Protein AF-A0A1Y5TNQ6-F1 (afdb_monomer)

Nearest PDB structures (foldseek):
  9brt-assembly1_b  TM=1.915E-01  e=1.985E-01  Mus musculus
  7uwb-assembly1_k  TM=2.224E-01  e=2.916E+00  Citrus x limon
  8eat-assembly1_o  TM=2.047E-01  e=6.119E+00  Saccharomyces cerevisiae
  6pe4-assembly1_H  TM=2.013E-01  e=4.854E+00  Saccharomyces cerevisiae S288C

Structure (mmCIF, N/CA/C/O backbone):
data_AF-A0A1Y5TNQ6-F1
#
_entry.id   AF-A0A1Y5TNQ6-F1
#
loop_
_atom_site.group_PDB
_atom_site.id
_atom_site.type_symbol
_atom_site.label_atom_id
_atom_site.label_alt_id
_atom_site.label_comp_id
_atom_site.label_asym_id
_atom_site.label_entity_id
_atom_site.label_seq_id
_atom_site.pdbx_PDB_ins_code
_atom_site.Cartn_x
_atom_site.Cartn_y
_atom_site.Cartn_z
_atom_site.occupancy
_atom_site.B_iso_or_equiv
_atom_site.auth_seq_id
_atom_site.auth_comp_id
_atom_site.auth_asym_id
_atom_site.auth_atom_id
_atom_site.pdbx_PDB_model_num
ATOM 1 N N . MET A 1 1 ? 5.639 9.197 45.330 1.00 44.84 1 MET A N 1
ATOM 2 C CA . MET A 1 1 ? 6.741 10.193 45.329 1.00 44.84 1 MET A CA 1
ATOM 3 C C . MET A 1 1 ? 7.102 10.747 43.938 1.00 44.84 1 MET A C 1
ATOM 5 O O . MET A 1 1 ? 7.374 11.934 43.850 1.00 44.84 1 MET A O 1
ATOM 9 N N . ARG A 1 2 ? 7.038 9.970 42.838 1.00 44.47 2 ARG A N 1
ATOM 10 C CA . ARG A 1 2 ? 7.386 10.447 41.473 1.00 44.47 2 ARG A CA 1
ATOM 11 C C . ARG A 1 2 ? 6.417 11.461 40.825 1.00 44.47 2 ARG A C 1
ATOM 13 O O . ARG A 1 2 ? 6.865 12.280 40.037 1.00 44.47 2 ARG A O 1
ATOM 20 N N . LEU A 1 3 ? 5.127 11.479 41.181 1.00 36.53 3 LEU A N 1
ATOM 21 C CA . LEU A 1 3 ? 4.151 12.437 40.619 1.00 36.53 3 LEU A CA 1
ATOM 22 C C . LEU A 1 3 ? 4.337 13.883 41.115 1.00 36.53 3 LEU A C 1
ATOM 24 O O . LEU A 1 3 ? 4.091 14.830 40.372 1.00 36.53 3 LEU A O 1
ATOM 28 N N . ALA A 1 4 ? 4.786 14.063 42.360 1.00 42.84 4 ALA A N 1
ATOM 29 C CA . ALA A 1 4 ? 4.995 15.393 42.933 1.00 42.84 4 ALA A CA 1
ATOM 30 C C . ALA A 1 4 ? 6.231 16.091 42.336 1.00 42.84 4 ALA A C 1
ATOM 32 O O . ALA A 1 4 ? 6.226 17.310 42.183 1.00 42.84 4 ALA A O 1
ATOM 33 N N . ALA A 1 5 ? 7.249 15.314 41.944 1.00 42.91 5 ALA A N 1
ATOM 34 C CA . ALA A 1 5 ? 8.446 15.818 41.273 1.00 42.91 5 ALA A CA 1
ATOM 35 C C . ALA A 1 5 ? 8.125 16.339 39.860 1.00 42.91 5 ALA A C 1
ATOM 37 O O . ALA A 1 5 ? 8.430 17.487 39.551 1.00 42.91 5 ALA A O 1
ATOM 38 N N . VAL A 1 6 ? 7.374 15.566 39.063 1.00 47.94 6 VAL A N 1
ATOM 39 C CA . VAL A 1 6 ? 6.953 15.963 37.702 1.00 47.94 6 VAL A CA 1
ATOM 40 C C . VAL A 1 6 ? 6.061 17.21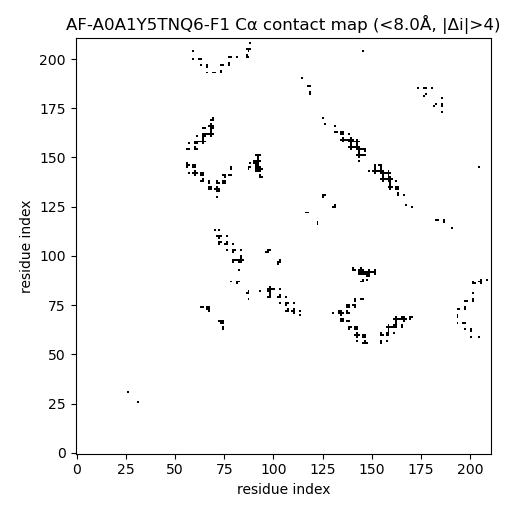3 37.722 1.00 47.94 6 VAL A C 1
ATOM 42 O O . VAL A 1 6 ? 6.196 18.105 36.886 1.00 47.94 6 VAL A O 1
ATOM 45 N N . LYS A 1 7 ? 5.181 17.340 38.725 1.00 46.59 7 LYS A N 1
ATOM 46 C CA . LYS A 1 7 ? 4.291 18.506 38.872 1.00 46.59 7 LYS A CA 1
ATOM 47 C C . LYS A 1 7 ? 5.043 19.794 39.238 1.00 46.59 7 LYS A C 1
ATOM 49 O O . LYS A 1 7 ? 4.561 20.885 38.935 1.00 46.59 7 LYS A O 1
ATOM 54 N N . LYS A 1 8 ? 6.208 19.678 39.887 1.00 47.41 8 LYS A N 1
ATOM 55 C CA . LYS A 1 8 ? 7.070 20.816 40.242 1.00 47.41 8 LYS A CA 1
ATOM 56 C C . LYS A 1 8 ? 7.863 21.320 39.031 1.00 47.41 8 LYS A C 1
ATOM 58 O O . LYS A 1 8 ? 8.055 22.523 38.903 1.00 47.41 8 LYS A O 1
ATOM 63 N N . GLU A 1 9 ? 8.227 20.422 38.120 1.00 43.97 9 GLU A N 1
ATOM 64 C CA . GLU A 1 9 ? 9.017 20.718 36.916 1.00 43.97 9 GLU A CA 1
ATOM 65 C C . GLU A 1 9 ? 8.193 21.408 35.809 1.00 43.97 9 GLU A C 1
ATOM 67 O O . GLU A 1 9 ? 8.700 22.253 35.073 1.00 43.97 9 GLU A O 1
ATOM 72 N N . MET A 1 10 ? 6.879 21.154 35.750 1.00 44.09 10 MET A N 1
ATOM 73 C CA . MET A 1 10 ? 5.988 21.777 34.756 1.00 44.09 10 MET A CA 1
ATOM 74 C C . MET A 1 10 ? 5.494 23.190 35.110 1.00 44.09 10 MET A C 1
ATOM 76 O O . MET A 1 10 ? 4.989 23.891 34.235 1.00 44.09 10 MET A O 1
ATOM 80 N N . LYS A 1 11 ? 5.646 23.652 36.361 1.00 47.19 11 LYS A N 1
ATOM 81 C CA . LYS A 1 11 ? 5.178 24.990 36.786 1.00 47.19 11 LYS A CA 1
ATOM 82 C C . LYS A 1 11 ? 6.003 26.158 36.220 1.00 47.19 11 LYS A C 1
ATOM 84 O O . LYS A 1 11 ? 5.592 27.301 36.387 1.00 47.19 11 LYS A O 1
ATOM 89 N N . GLY A 1 12 ? 7.128 25.886 35.555 1.00 45.72 12 GLY A N 1
ATOM 90 C CA . GLY A 1 12 ? 8.035 26.907 35.018 1.00 45.72 12 GLY A CA 1
ATOM 91 C C . GLY A 1 12 ? 8.051 27.064 33.494 1.00 45.72 12 GLY A C 1
ATOM 92 O O . GLY A 1 12 ? 8.844 27.858 33.002 1.00 45.72 12 GLY A O 1
ATOM 93 N N . HIS A 1 13 ? 7.237 26.325 32.725 1.00 41.75 13 HIS A N 1
ATOM 94 C CA . HIS A 1 13 ? 7.332 26.352 31.258 1.00 41.75 13 HIS A CA 1
ATOM 95 C C . HIS A 1 13 ? 6.467 27.468 30.619 1.00 41.75 13 HIS A C 1
ATOM 97 O O . HIS A 1 13 ? 5.233 27.381 30.658 1.00 41.75 13 HIS A O 1
ATOM 103 N N . PRO A 1 14 ? 7.073 28.476 29.951 1.00 44.41 14 PRO A N 1
ATOM 104 C CA . PRO A 1 14 ? 6.369 29.609 29.325 1.00 44.41 14 PRO A CA 1
ATOM 105 C C . PRO A 1 14 ? 5.483 29.218 28.124 1.00 44.41 14 PRO A C 1
ATOM 107 O O . PRO A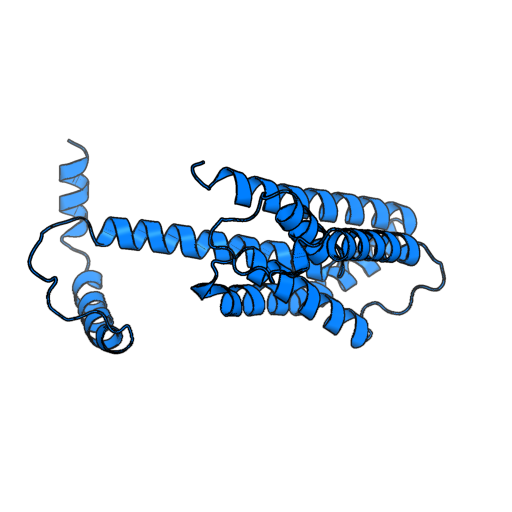 1 14 ? 4.685 30.023 27.646 1.00 44.41 14 PRO A O 1
ATOM 110 N N . ALA A 1 15 ? 5.562 27.966 27.660 1.00 46.78 15 ALA A N 1
ATOM 111 C CA . ALA A 1 15 ? 4.775 27.429 26.546 1.00 46.78 15 ALA A CA 1
ATOM 112 C C . ALA A 1 15 ? 3.271 27.251 26.854 1.00 46.78 15 ALA A C 1
ATOM 114 O O . ALA A 1 15 ? 2.466 27.070 25.942 1.00 46.78 15 ALA A O 1
ATOM 115 N N . THR A 1 16 ? 2.865 27.332 28.125 1.00 49.69 16 THR A N 1
ATOM 116 C CA . THR A 1 16 ? 1.466 27.140 28.549 1.00 49.69 16 THR A CA 1
ATOM 117 C C . THR A 1 16 ? 0.555 28.316 28.188 1.00 49.69 16 THR A C 1
ATOM 119 O O . THR A 1 16 ? -0.605 28.102 27.848 1.00 49.69 16 THR A O 1
ATOM 122 N N . HIS A 1 17 ? 1.058 29.553 28.185 1.00 44.38 17 HIS A N 1
ATOM 123 C CA . HIS A 1 17 ? 0.222 30.735 27.923 1.00 44.38 17 HIS A CA 1
ATOM 124 C C . HIS A 1 17 ? -0.010 31.003 26.428 1.00 44.38 17 HIS A C 1
ATOM 126 O O . HIS A 1 17 ? -1.096 31.440 26.041 1.00 44.38 17 HIS A O 1
ATOM 132 N N . GLY A 1 18 ? 0.977 30.711 25.575 1.00 41.44 18 GLY A N 1
ATOM 133 C CA . GLY A 1 18 ? 0.853 30.886 24.123 1.00 41.44 18 GLY A CA 1
ATOM 134 C C . GLY A 1 18 ? -0.126 29.891 23.498 1.00 41.44 18 GLY A C 1
ATOM 135 O O . GLY A 1 18 ? -1.001 30.278 22.727 1.00 41.44 18 GLY A O 1
ATOM 136 N N . MET A 1 19 ? -0.045 28.624 23.911 1.00 42.81 19 MET A N 1
ATOM 137 C CA . MET A 1 19 ? -0.838 27.529 23.346 1.00 42.81 19 MET A CA 1
ATOM 138 C C . MET A 1 19 ? -2.339 27.653 23.655 1.00 42.81 19 MET A C 1
ATOM 140 O O . MET A 1 19 ? -3.168 27.328 22.808 1.00 42.81 19 MET A O 1
ATOM 144 N N . ILE A 1 20 ? -2.704 28.202 24.822 1.00 49.03 20 ILE A N 1
ATOM 145 C CA . ILE A 1 20 ? -4.105 28.469 25.196 1.00 49.03 20 ILE A CA 1
ATOM 146 C C . ILE A 1 20 ? -4.718 29.565 24.309 1.00 49.03 20 ILE A C 1
ATOM 148 O O . ILE A 1 20 ? -5.883 29.466 23.918 1.00 49.03 20 ILE A O 1
ATOM 152 N N . LYS A 1 21 ? -3.939 30.593 23.940 1.00 44.81 21 LYS A N 1
ATOM 153 C CA . LYS A 1 21 ? -4.392 31.646 23.016 1.00 44.81 21 LYS A CA 1
ATOM 154 C C . LYS A 1 21 ? -4.610 31.097 21.605 1.00 44.81 21 LYS A C 1
ATOM 156 O O . LYS A 1 21 ? -5.625 31.414 20.989 1.00 44.81 21 LYS A O 1
ATOM 161 N N . THR A 1 22 ? -3.716 30.229 21.130 1.00 46.44 22 THR A N 1
ATOM 162 C CA . THR A 1 22 ? -3.840 29.582 19.814 1.00 46.44 22 THR A CA 1
ATOM 163 C C . THR A 1 22 ? -5.021 28.606 19.764 1.00 46.44 22 THR A C 1
ATOM 165 O O . THR A 1 22 ? -5.753 28.590 18.777 1.00 46.44 22 THR A O 1
ATOM 168 N N . LEU A 1 23 ? -5.286 27.865 20.850 1.00 43.53 23 LEU A N 1
ATOM 169 C CA . LEU A 1 23 ? -6.469 27.000 20.953 1.00 43.53 23 LEU A CA 1
ATOM 170 C C . LEU A 1 23 ? -7.786 27.796 20.959 1.00 43.53 23 LEU A C 1
ATOM 172 O O . LEU A 1 23 ? -8.759 27.359 20.347 1.00 43.53 23 LEU A O 1
ATOM 176 N N . ARG A 1 24 ? -7.828 28.979 21.592 1.00 43.25 24 ARG A N 1
ATOM 177 C CA . ARG A 1 24 ? -9.017 29.859 21.585 1.00 43.25 24 ARG A CA 1
ATOM 178 C C . ARG A 1 24 ? -9.367 30.382 20.190 1.00 43.25 24 ARG A C 1
ATOM 180 O O . ARG A 1 24 ? -10.545 30.520 19.884 1.00 43.25 24 ARG A O 1
ATOM 187 N N . LEU A 1 25 ? -8.362 30.645 19.353 1.00 48.88 25 LEU A N 1
ATOM 188 C CA . LEU A 1 25 ? -8.538 31.135 17.979 1.00 48.88 25 LEU A CA 1
ATOM 189 C C . LEU A 1 25 ? -8.959 30.037 16.990 1.00 48.88 25 LEU A C 1
ATOM 191 O O . LEU A 1 25 ? -9.653 30.332 16.024 1.00 48.88 25 LEU A O 1
ATOM 195 N N . ALA A 1 26 ? -8.587 28.779 17.239 1.00 41.50 26 ALA A N 1
ATOM 196 C CA . ALA A 1 26 ? -8.967 27.643 16.391 1.00 41.50 26 ALA A CA 1
ATOM 197 C C . ALA A 1 26 ? -10.353 27.052 16.728 1.00 41.50 26 ALA A C 1
ATOM 199 O O . ALA A 1 26 ? -10.934 26.330 15.918 1.00 41.50 26 ALA A O 1
ATOM 200 N N . CYS A 1 27 ? -10.893 27.366 17.910 1.00 36.25 27 CYS A N 1
ATOM 201 C CA . CYS A 1 27 ? -12.141 26.801 18.430 1.00 36.25 27 CYS A CA 1
ATOM 202 C C . CYS A 1 27 ? -13.410 27.093 17.587 1.00 36.25 27 CYS A C 1
ATOM 204 O O . CYS A 1 27 ? -14.241 26.192 17.464 1.00 36.25 27 CYS A O 1
ATOM 206 N N . PRO A 1 28 ? -13.581 28.256 16.915 1.00 38.16 28 PRO A N 1
ATOM 207 C CA . PRO A 1 28 ? -14.791 28.499 16.124 1.00 38.16 28 PRO A CA 1
ATOM 208 C C . PRO A 1 28 ? -14.868 27.667 14.832 1.00 38.16 28 PRO A C 1
ATOM 210 O O . PRO A 1 28 ? -15.950 27.514 14.276 1.00 38.16 28 PRO A O 1
ATOM 213 N N . LEU A 1 29 ? -13.751 27.104 14.347 1.00 44.00 29 LEU A N 1
ATOM 214 C CA . LEU A 1 29 ? -13.707 26.360 13.078 1.00 44.00 29 LEU A CA 1
ATOM 215 C C . LEU A 1 29 ? -14.163 24.895 13.203 1.00 44.00 29 LEU A C 1
ATOM 217 O O . LEU A 1 29 ? -14.325 24.219 12.190 1.00 44.00 29 LEU A O 1
ATOM 221 N N . ILE A 1 30 ? -14.366 24.392 14.427 1.00 50.31 30 ILE A N 1
ATOM 222 C CA . ILE A 1 30 ? -14.654 22.970 14.700 1.00 50.31 30 ILE A CA 1
ATOM 223 C C . ILE A 1 30 ? -16.090 22.754 15.227 1.00 50.31 30 ILE A C 1
ATOM 225 O O . ILE A 1 30 ? -16.510 21.619 15.426 1.00 50.31 30 ILE A O 1
ATOM 229 N N . GLY A 1 31 ? -16.892 23.812 15.397 1.00 39.38 31 GLY A N 1
ATOM 230 C CA . GLY A 1 31 ? -18.299 23.672 15.804 1.00 39.38 31 GLY A CA 1
ATOM 231 C C . GLY A 1 31 ? -18.492 23.056 17.197 1.00 39.38 31 GLY A C 1
ATOM 232 O O . GLY A 1 31 ? -19.544 22.489 17.477 1.00 39.38 31 GLY A O 1
ATOM 233 N N . PHE A 1 32 ? -17.487 23.145 18.073 1.00 43.16 32 PHE A N 1
ATOM 234 C CA . PHE A 1 32 ? -17.599 22.713 19.464 1.00 43.16 32 PHE A CA 1
ATOM 235 C C . PHE A 1 32 ? -18.055 23.901 20.316 1.00 43.16 32 PHE A C 1
ATOM 237 O O . PHE A 1 32 ? -17.312 24.864 20.503 1.00 43.16 32 PHE A O 1
ATOM 244 N N . GLY A 1 33 ? -19.306 23.848 20.783 1.00 34.06 33 GLY A N 1
ATOM 245 C CA . GLY A 1 33 ? -19.908 24.862 21.646 1.00 34.06 33 GLY A CA 1
ATOM 246 C C . GLY A 1 33 ? -19.054 25.153 22.884 1.00 34.06 33 GLY A C 1
ATOM 247 O O . GLY A 1 33 ? -18.465 24.255 23.485 1.00 34.06 33 GLY A O 1
ATOM 248 N N . ALA A 1 34 ? -18.989 26.432 23.255 1.00 38.25 34 ALA A N 1
ATOM 249 C CA . ALA A 1 34 ? -18.129 26.998 24.295 1.00 38.25 34 ALA A CA 1
ATOM 250 C C . ALA A 1 34 ? -18.557 26.668 25.745 1.00 38.25 34 ALA A C 1
ATOM 252 O O . ALA A 1 34 ? -18.274 27.435 26.662 1.00 38.25 34 ALA A O 1
ATOM 253 N N . GLU A 1 35 ? -19.212 25.532 25.976 1.00 42.38 35 GLU A N 1
ATOM 254 C CA . GLU A 1 35 ? -19.906 25.220 27.234 1.00 42.38 35 GLU A CA 1
ATOM 255 C C . GLU A 1 35 ? -19.286 24.028 27.983 1.00 42.38 35 GLU A C 1
ATOM 257 O O . GLU A 1 35 ? -19.963 23.223 28.609 1.00 42.38 35 GLU A O 1
ATOM 262 N N . LEU A 1 36 ? -17.960 23.888 27.906 1.00 42.56 36 LEU A N 1
ATOM 263 C CA . LEU A 1 36 ? -17.224 22.751 28.480 1.00 42.56 36 LEU A CA 1
ATOM 264 C C . LEU A 1 36 ? -15.974 23.192 29.255 1.00 42.56 36 LEU A C 1
ATOM 266 O O . LEU A 1 36 ? -14.941 22.529 29.239 1.00 42.56 36 LEU A O 1
ATOM 270 N N . LEU A 1 37 ? -16.059 24.333 29.945 1.00 43.34 37 LEU A N 1
ATOM 271 C CA . LEU A 1 37 ? -14.941 24.919 30.696 1.00 43.34 37 LEU A CA 1
ATOM 272 C C . LEU A 1 37 ? -14.978 24.631 32.213 1.00 43.34 37 LEU A C 1
ATOM 274 O O . LEU A 1 37 ? -14.323 25.341 32.969 1.00 43.34 37 LEU A O 1
ATOM 278 N N . VAL A 1 38 ? -15.744 23.630 32.679 1.00 50.12 38 VAL A N 1
ATOM 279 C CA . VAL A 1 38 ? -16.050 23.474 34.124 1.00 50.12 38 VAL A CA 1
ATOM 280 C C . VAL A 1 38 ? -15.644 22.131 34.763 1.00 50.12 38 VAL A C 1
ATOM 282 O O . VAL A 1 38 ? -15.785 21.983 35.969 1.00 50.12 38 VAL A O 1
ATOM 285 N N . LEU A 1 39 ? -15.030 21.165 34.068 1.00 45.69 39 LEU A N 1
ATOM 286 C CA . LEU A 1 39 ? -14.589 19.917 34.729 1.00 45.69 39 LEU A CA 1
ATOM 287 C C . LEU A 1 39 ? -13.078 19.683 34.587 1.00 45.69 39 LEU A C 1
ATOM 289 O O . LEU A 1 39 ? -12.558 19.500 33.489 1.00 45.69 39 LEU A O 1
ATOM 293 N N . GLY A 1 40 ? -12.371 19.722 35.720 1.00 54.31 40 GLY A N 1
ATOM 294 C CA . GLY A 1 40 ? -10.931 19.483 35.819 1.00 54.31 40 GLY A CA 1
ATOM 295 C C . GLY A 1 40 ? -10.541 18.034 35.493 1.00 54.31 40 GLY A C 1
ATOM 296 O O . GLY A 1 40 ? -10.981 17.126 36.186 1.00 54.31 40 GLY A O 1
ATOM 297 N N . GLU A 1 41 ? -9.675 17.888 34.474 1.00 65.94 41 GLU A N 1
ATOM 298 C CA . GLU A 1 41 ? -8.966 16.691 33.948 1.00 65.94 41 GLU A CA 1
ATOM 299 C C . GLU A 1 41 ? -9.851 15.496 33.501 1.00 65.94 41 GLU A C 1
ATOM 301 O O . GLU A 1 41 ? -10.477 14.864 34.348 1.00 65.94 41 GLU A O 1
ATOM 306 N N . PRO A 1 42 ? -9.903 15.116 32.190 1.00 61.06 42 PRO A N 1
ATOM 307 C CA . PRO A 1 42 ? -8.767 14.522 31.461 1.00 61.06 42 PRO A CA 1
ATOM 308 C C . PRO A 1 42 ? -8.732 14.862 29.945 1.00 61.06 42 PRO A C 1
ATOM 310 O O . PRO A 1 42 ? -8.303 14.048 29.122 1.00 61.06 42 PRO A O 1
ATOM 313 N N . ILE A 1 43 ? -9.199 16.048 29.535 1.00 60.31 43 ILE A N 1
ATOM 314 C CA . ILE A 1 43 ? -9.260 16.437 28.108 1.00 60.31 43 ILE A CA 1
ATOM 315 C C . ILE A 1 43 ? -7.876 16.369 27.447 1.00 60.31 43 ILE A C 1
ATOM 317 O O . ILE A 1 43 ? -7.767 15.945 26.299 1.00 60.31 43 ILE A O 1
ATOM 321 N N . TRP A 1 44 ? -6.805 16.689 28.178 1.00 62.84 44 TRP A N 1
ATOM 322 C CA . TRP A 1 44 ? -5.438 16.567 27.671 1.00 62.84 44 TRP A CA 1
ATOM 323 C C . TRP A 1 44 ? -5.031 15.117 27.385 1.00 62.84 44 TRP A C 1
ATOM 325 O O . TRP A 1 44 ? -4.342 14.873 26.401 1.00 62.84 44 TRP A O 1
ATOM 335 N N . LEU A 1 45 ? -5.495 14.137 28.169 1.00 67.69 45 LEU A N 1
ATOM 336 C CA . LEU A 1 45 ? -5.227 12.717 27.904 1.00 67.69 45 LEU A CA 1
ATOM 337 C C . LEU A 1 45 ? -5.987 12.222 26.673 1.00 67.69 45 LEU A C 1
ATOM 339 O O . LEU A 1 45 ? -5.427 11.473 25.876 1.00 67.69 45 LEU A O 1
ATOM 343 N N . LEU A 1 46 ? -7.227 12.680 26.480 1.00 67.69 46 LEU A N 1
ATOM 344 C CA . LEU A 1 46 ? -7.993 12.404 25.264 1.00 67.69 46 LEU A CA 1
ATOM 345 C C . LEU A 1 46 ? -7.364 13.078 24.042 1.00 67.69 46 LEU A C 1
ATOM 347 O O . LEU A 1 46 ? -7.276 12.454 22.990 1.00 67.69 46 LEU A O 1
ATOM 351 N N . ALA A 1 47 ? -6.867 14.308 24.186 1.00 66.56 47 ALA A N 1
ATOM 352 C CA . ALA A 1 47 ? -6.152 15.019 23.131 1.00 66.56 47 ALA A CA 1
ATOM 353 C C . ALA A 1 47 ? -4.844 14.306 22.752 1.00 66.56 47 ALA A C 1
ATOM 355 O O . ALA A 1 47 ? -4.592 14.100 21.569 1.00 66.56 47 ALA A O 1
ATOM 356 N N . ILE A 1 48 ? -4.055 13.853 23.734 1.00 69.25 48 ILE A N 1
ATOM 357 C CA . ILE A 1 48 ? -2.820 13.086 23.505 1.00 69.25 48 ILE A CA 1
ATOM 358 C C . ILE A 1 48 ? -3.137 11.724 22.878 1.00 69.25 48 ILE A C 1
ATOM 360 O O . ILE A 1 48 ? -2.494 11.333 21.907 1.00 69.25 48 ILE A O 1
ATOM 364 N N . ALA A 1 49 ? -4.135 10.997 23.387 1.00 66.44 49 ALA A N 1
ATOM 365 C CA . ALA A 1 49 ? -4.544 9.713 22.821 1.00 66.44 49 ALA A CA 1
ATOM 366 C C . ALA A 1 49 ? -5.042 9.873 21.375 1.00 66.44 49 ALA A C 1
ATOM 368 O O . ALA A 1 49 ? -4.651 9.104 20.497 1.00 66.44 49 ALA A O 1
ATOM 369 N N . PHE A 1 50 ? -5.840 10.909 21.108 1.00 66.75 50 PHE A N 1
ATOM 370 C CA . PHE A 1 50 ? -6.308 11.252 19.771 1.00 66.75 50 PHE A CA 1
ATOM 371 C C . PHE A 1 50 ? -5.151 11.617 18.832 1.00 66.75 50 PHE A C 1
ATOM 373 O O . PHE A 1 50 ? -5.094 11.100 17.717 1.00 66.75 50 PHE A O 1
ATOM 380 N N . GLU A 1 51 ? -4.197 12.442 19.273 1.00 74.06 51 GLU A N 1
ATOM 381 C CA . GLU A 1 51 ? -3.020 12.817 18.480 1.00 74.06 51 GLU A CA 1
ATOM 382 C C . GLU A 1 51 ? -2.135 11.599 18.169 1.00 74.06 51 GLU A C 1
ATOM 384 O O . GLU A 1 51 ? -1.669 11.428 17.043 1.00 74.06 51 GLU A O 1
ATOM 389 N N . GLN A 1 52 ? -1.950 10.704 19.141 1.00 70.25 52 GLN A N 1
ATOM 390 C CA . GLN A 1 52 ? -1.201 9.458 18.974 1.00 70.25 52 GLN A CA 1
ATOM 391 C C . GLN A 1 52 ? -1.866 8.532 17.954 1.00 70.25 52 GLN A C 1
ATOM 393 O O . GLN A 1 52 ? -1.193 7.987 17.077 1.00 70.25 52 GLN A O 1
ATOM 398 N N . VAL A 1 53 ? -3.188 8.368 18.034 1.00 68.62 53 VAL A N 1
ATOM 399 C CA . VAL A 1 53 ? -3.965 7.572 17.075 1.00 68.62 53 VAL A CA 1
ATOM 400 C C . VAL A 1 53 ? -3.905 8.200 15.678 1.00 68.62 53 VAL A C 1
ATOM 402 O O . VAL A 1 53 ? -3.614 7.502 14.706 1.00 68.62 53 VAL A O 1
ATOM 405 N N . TRP A 1 54 ? -4.067 9.523 15.582 1.00 70.94 54 TRP A N 1
ATOM 406 C CA . TRP A 1 54 ? -3.943 10.285 14.337 1.00 70.94 54 TRP A CA 1
ATOM 407 C C . TRP A 1 54 ? -2.566 10.112 13.686 1.00 70.94 54 TRP A C 1
ATOM 409 O O . TRP A 1 54 ? -2.466 9.748 12.512 1.00 70.94 54 TRP A O 1
ATOM 419 N N . ARG A 1 55 ? -1.483 10.311 14.451 1.00 79.62 55 ARG A N 1
ATOM 420 C CA . ARG A 1 55 ? -0.103 10.112 13.977 1.00 79.62 55 ARG A CA 1
ATOM 421 C C . ARG A 1 55 ? 0.109 8.705 13.442 1.00 79.62 55 ARG A C 1
ATOM 423 O O . ARG A 1 55 ? 0.765 8.542 12.418 1.00 79.62 55 ARG A O 1
ATOM 430 N N . ARG A 1 56 ? -0.443 7.692 14.109 1.00 78.44 56 ARG A N 1
ATOM 431 C CA . ARG A 1 56 ? -0.294 6.286 13.707 1.00 78.44 56 ARG A CA 1
ATOM 432 C C . ARG A 1 56 ? -1.028 5.973 12.405 1.00 78.44 56 ARG A C 1
ATOM 434 O O . ARG A 1 56 ? -0.467 5.286 11.560 1.00 78.44 56 ARG A O 1
ATOM 441 N N . MET A 1 57 ? -2.231 6.508 12.205 1.00 81.75 57 MET A N 1
ATOM 442 C CA . MET A 1 57 ? -2.992 6.345 10.955 1.00 81.75 57 MET A CA 1
ATOM 443 C C . MET A 1 57 ? -2.278 6.997 9.767 1.00 81.75 57 MET A C 1
ATOM 445 O O . MET A 1 57 ? -2.162 6.411 8.685 1.00 81.75 57 MET A O 1
ATOM 449 N N . MET A 1 58 ? -1.736 8.196 9.984 1.00 89.50 58 MET A N 1
ATOM 450 C CA . MET A 1 58 ? -0.940 8.886 8.971 1.00 89.50 58 MET A CA 1
ATOM 451 C C . MET A 1 58 ? 0.381 8.167 8.704 1.00 89.50 58 MET A C 1
ATOM 453 O O . MET A 1 58 ? 0.795 8.078 7.553 1.00 89.50 58 MET A O 1
ATOM 457 N N . LEU A 1 59 ? 0.997 7.573 9.729 1.00 90.19 59 LEU A N 1
ATOM 458 C CA . LEU A 1 59 ? 2.184 6.740 9.564 1.00 90.19 59 LEU A CA 1
ATOM 459 C C . LEU A 1 59 ? 1.887 5.503 8.708 1.00 90.19 59 LEU A C 1
ATOM 461 O O . LEU A 1 59 ? 2.639 5.228 7.782 1.00 90.19 59 LEU A O 1
ATOM 465 N N . SER A 1 60 ? 0.786 4.785 8.954 1.00 91.00 60 SER A N 1
ATOM 466 C CA . SER A 1 60 ? 0.374 3.657 8.105 1.00 91.00 60 SER A CA 1
ATOM 467 C C . SER A 1 60 ? 0.155 4.089 6.651 1.00 91.00 60 SER A C 1
ATOM 469 O O . SER A 1 60 ? 0.616 3.406 5.740 1.00 91.00 60 SER A O 1
ATOM 471 N N . SER A 1 61 ? -0.481 5.244 6.433 1.00 92.81 61 SER A N 1
ATOM 472 C CA . SER A 1 61 ? -0.695 5.815 5.094 1.00 92.81 61 SER A CA 1
ATOM 473 C C . SER A 1 61 ? 0.627 6.172 4.404 1.00 92.81 61 SER A C 1
ATOM 475 O O . SER A 1 61 ? 0.829 5.842 3.238 1.00 92.81 61 SER A O 1
ATOM 477 N N . PHE A 1 62 ? 1.553 6.790 5.139 1.00 93.12 62 PHE A N 1
ATOM 478 C CA . PHE A 1 62 ? 2.893 7.142 4.671 1.00 93.12 62 PHE A CA 1
ATOM 479 C C . PHE A 1 62 ? 3.716 5.900 4.309 1.00 93.12 62 PHE A C 1
ATOM 481 O O . PHE A 1 62 ? 4.221 5.796 3.195 1.00 93.12 62 PHE A O 1
ATOM 488 N N . LEU A 1 63 ? 3.806 4.921 5.213 1.00 92.31 63 LEU A N 1
ATOM 489 C CA . LEU A 1 63 ? 4.548 3.680 4.981 1.00 92.31 63 LEU A CA 1
ATOM 490 C C . LEU A 1 63 ? 3.976 2.901 3.792 1.00 92.31 63 LEU A C 1
ATOM 492 O O . LEU A 1 63 ? 4.729 2.388 2.969 1.00 92.31 63 LEU A O 1
ATOM 496 N N . MET A 1 64 ? 2.649 2.861 3.657 1.00 94.19 64 MET A N 1
ATOM 497 C CA . MET A 1 64 ? 1.999 2.234 2.508 1.00 94.19 64 MET A CA 1
ATOM 498 C C . MET A 1 64 ? 2.270 3.002 1.201 1.00 94.19 64 MET A C 1
ATOM 500 O O . MET A 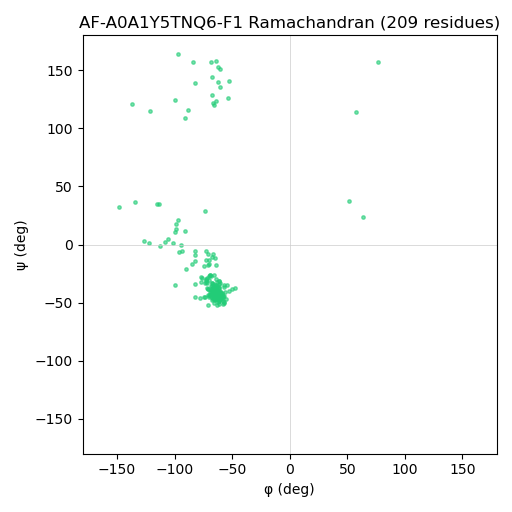1 64 ? 2.423 2.396 0.141 1.00 94.19 64 MET A O 1
ATOM 504 N N . GLY A 1 65 ? 2.403 4.328 1.273 1.00 91.94 65 GLY A N 1
ATOM 505 C CA . GLY A 1 65 ? 2.890 5.158 0.173 1.00 91.94 65 GLY A CA 1
ATOM 506 C C . GLY A 1 65 ? 4.336 4.842 -0.224 1.00 91.94 65 GLY A C 1
ATOM 507 O O . GLY A 1 65 ? 4.622 4.737 -1.412 1.00 91.94 65 GLY A O 1
ATOM 508 N N . LEU A 1 66 ? 5.240 4.601 0.735 1.00 91.44 66 LEU A N 1
ATOM 509 C CA . LEU A 1 66 ? 6.620 4.180 0.436 1.00 91.44 66 LEU A CA 1
ATOM 510 C C . LEU A 1 66 ? 6.656 2.854 -0.333 1.00 91.44 66 LEU A C 1
ATOM 512 O O . LEU A 1 66 ? 7.381 2.743 -1.323 1.00 91.44 66 LEU A O 1
ATOM 516 N N . ILE A 1 67 ? 5.839 1.883 0.089 1.00 92.12 67 ILE A N 1
ATOM 517 C CA . ILE A 1 67 ? 5.664 0.606 -0.618 1.00 92.12 67 ILE A CA 1
ATOM 518 C C . ILE A 1 67 ? 5.152 0.844 -2.043 1.00 92.12 67 ILE A C 1
ATOM 520 O O . ILE A 1 67 ? 5.694 0.293 -3.002 1.00 92.12 67 ILE A O 1
ATOM 524 N N . GLY A 1 68 ? 4.153 1.716 -2.190 1.00 88.69 68 GLY A N 1
ATOM 525 C CA . GLY A 1 68 ? 3.586 2.078 -3.485 1.00 88.69 68 GLY A CA 1
ATOM 526 C C . GLY A 1 68 ? 4.534 2.788 -4.437 1.00 88.69 68 GLY A C 1
ATOM 527 O O . GLY A 1 68 ? 4.444 2.607 -5.649 1.00 88.69 68 GLY A O 1
ATOM 528 N N . GLY A 1 69 ? 5.491 3.543 -3.897 1.00 84.44 69 GLY A N 1
ATOM 529 C CA . GLY A 1 69 ? 6.577 4.123 -4.681 1.00 84.44 69 GLY A CA 1
ATOM 530 C C . GLY A 1 69 ? 7.440 3.060 -5.367 1.00 84.44 69 GLY A C 1
ATOM 531 O O . GLY A 1 69 ? 7.892 3.275 -6.489 1.00 84.44 69 GLY A O 1
ATOM 532 N N . GLN A 1 70 ? 7.618 1.890 -4.743 1.00 85.19 70 GLN A N 1
ATOM 533 C CA . GLN A 1 70 ? 8.384 0.786 -5.335 1.00 85.19 70 GLN A CA 1
ATOM 534 C C . GLN A 1 70 ? 7.526 -0.030 -6.320 1.00 85.19 70 GLN A C 1
ATOM 536 O O . GLN A 1 70 ? 7.937 -0.306 -7.452 1.00 85.19 70 GLN A O 1
ATOM 541 N N . ARG A 1 71 ? 6.288 -0.359 -5.926 1.00 84.38 71 ARG A N 1
ATOM 542 C CA . ARG A 1 71 ? 5.350 -1.224 -6.670 1.00 84.38 71 ARG A CA 1
ATOM 543 C C . ARG A 1 71 ? 3.943 -0.631 -6.647 1.00 84.38 71 ARG A C 1
ATOM 545 O O . ARG A 1 71 ? 3.373 -0.475 -5.572 1.00 84.38 71 ARG A O 1
ATOM 552 N N . ALA A 1 72 ? 3.362 -0.337 -7.809 1.00 86.00 72 ALA A N 1
ATOM 553 C CA . ALA A 1 72 ? 2.103 0.397 -7.883 1.00 86.00 72 ALA A CA 1
ATOM 554 C C . ALA A 1 72 ? 0.919 -0.423 -7.366 1.00 86.00 72 ALA A C 1
ATOM 556 O O . ALA A 1 72 ? 0.055 0.114 -6.679 1.00 86.00 72 ALA A O 1
ATOM 557 N N . MET A 1 73 ? 0.854 -1.717 -7.676 1.00 89.81 73 MET A N 1
ATOM 558 C CA . MET A 1 73 ? -0.354 -2.507 -7.419 1.00 89.81 73 MET A CA 1
ATOM 559 C C . MET A 1 73 ? -0.362 -3.168 -6.036 1.00 89.81 73 MET A C 1
ATOM 561 O O . MET A 1 73 ? -1.437 -3.455 -5.502 1.00 89.81 73 MET A O 1
ATOM 565 N N . THR A 1 74 ? 0.803 -3.352 -5.404 1.00 91.62 74 THR A N 1
ATOM 566 C CA . THR A 1 74 ? 0.901 -4.009 -4.089 1.00 91.62 74 THR A CA 1
ATOM 567 C C . THR A 1 74 ? 0.095 -3.313 -2.983 1.00 91.62 74 THR A C 1
ATOM 569 O O . THR A 1 74 ? -0.638 -4.014 -2.281 1.00 91.62 74 THR A O 1
ATOM 572 N N . PRO A 1 75 ? 0.151 -1.974 -2.807 1.00 92.00 75 PRO A N 1
ATOM 573 C CA . PRO A 1 75 ? -0.669 -1.294 -1.806 1.00 92.00 75 PRO A CA 1
ATOM 574 C C . PRO A 1 75 ? -2.163 -1.548 -1.982 1.00 92.00 75 PRO A C 1
ATOM 576 O O . PRO A 1 75 ? -2.852 -1.831 -1.004 1.00 92.00 75 PRO A O 1
ATOM 579 N N . LEU A 1 76 ? -2.651 -1.481 -3.227 1.00 93.00 76 LEU A N 1
ATOM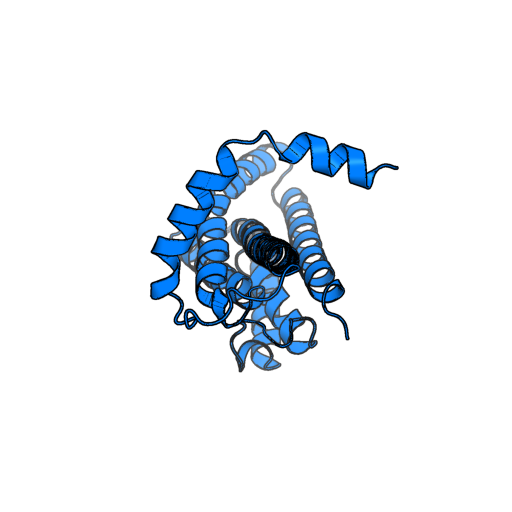 580 C CA . LEU A 1 76 ? -4.062 -1.681 -3.548 1.00 93.00 76 LEU A CA 1
ATOM 581 C C . LEU A 1 76 ? -4.497 -3.114 -3.231 1.00 93.00 76 LEU A C 1
ATOM 583 O O . LEU A 1 76 ? -5.518 -3.309 -2.576 1.00 93.00 76 LEU A O 1
ATOM 587 N N . ALA A 1 77 ? -3.708 -4.109 -3.643 1.00 93.50 77 ALA A N 1
ATOM 588 C CA . ALA A 1 77 ? -3.977 -5.508 -3.331 1.00 93.50 77 ALA A CA 1
ATOM 589 C C . ALA A 1 77 ? -3.982 -5.761 -1.814 1.00 93.50 77 ALA A C 1
ATOM 591 O O . ALA A 1 77 ? -4.884 -6.426 -1.304 1.00 93.50 77 ALA A O 1
ATOM 592 N N . ALA A 1 78 ? -3.027 -5.184 -1.076 1.00 94.12 78 ALA A N 1
ATOM 593 C CA . ALA A 1 78 ? -2.936 -5.335 0.374 1.00 94.12 78 ALA A CA 1
ATOM 594 C C . ALA A 1 78 ? -4.181 -4.791 1.091 1.00 94.12 78 ALA A C 1
ATOM 596 O O . ALA A 1 78 ? -4.762 -5.492 1.924 1.00 94.12 78 ALA A O 1
ATOM 597 N N . VAL A 1 79 ? -4.628 -3.575 0.749 1.00 94.56 79 VAL A N 1
ATOM 598 C CA . VAL A 1 79 ? -5.835 -3.004 1.366 1.00 94.56 79 VAL A CA 1
ATOM 599 C C . VAL A 1 79 ? -7.121 -3.673 0.884 1.00 94.56 79 VAL A C 1
ATOM 601 O O . VAL A 1 79 ? -8.054 -3.784 1.672 1.00 94.56 79 VAL A O 1
ATOM 604 N N . ALA A 1 80 ? -7.176 -4.188 -0.349 1.00 93.81 80 ALA A N 1
ATOM 605 C CA . ALA A 1 80 ? -8.333 -4.932 -0.841 1.00 93.81 80 ALA A CA 1
ATOM 606 C C . ALA A 1 80 ? -8.501 -6.277 -0.131 1.00 93.81 80 ALA A C 1
ATOM 608 O O . ALA A 1 80 ? -9.598 -6.612 0.310 1.00 93.81 80 ALA A O 1
ATOM 609 N N . VAL A 1 81 ? -7.407 -7.018 0.069 1.00 93.69 81 VAL A N 1
ATOM 610 C CA . VAL A 1 81 ? -7.423 -8.250 0.870 1.00 93.69 81 VAL A CA 1
ATOM 611 C C . VAL A 1 81 ? -7.780 -7.937 2.322 1.00 93.69 81 VAL A C 1
ATOM 613 O O . VAL A 1 81 ? -8.576 -8.658 2.924 1.00 93.69 81 VAL A O 1
ATOM 616 N N . ALA A 1 82 ? -7.241 -6.858 2.896 1.00 92.50 82 ALA A N 1
ATOM 617 C CA . ALA A 1 82 ? -7.598 -6.433 4.248 1.00 92.50 82 ALA A CA 1
ATOM 618 C C . ALA A 1 82 ? -9.090 -6.073 4.367 1.00 92.50 82 ALA A C 1
ATOM 620 O O . ALA A 1 82 ? -9.725 -6.463 5.345 1.00 92.50 82 ALA A O 1
ATOM 621 N N . ALA A 1 83 ? -9.660 -5.397 3.365 1.00 92.00 83 ALA A N 1
ATOM 622 C CA . ALA A 1 83 ? -11.081 -5.065 3.308 1.00 92.00 83 ALA A CA 1
ATOM 623 C C . ALA A 1 83 ? -11.954 -6.326 3.197 1.00 92.00 83 ALA A C 1
ATOM 625 O O . ALA A 1 83 ? -12.890 -6.488 3.972 1.00 92.00 83 ALA A O 1
ATOM 626 N N . ALA A 1 84 ? -11.618 -7.251 2.294 1.00 91.50 84 ALA A N 1
ATOM 627 C CA . ALA A 1 84 ? -12.359 -8.501 2.098 1.00 91.50 84 ALA A CA 1
ATOM 628 C C . ALA A 1 84 ? -12.289 -9.451 3.309 1.00 91.50 84 ALA A C 1
ATOM 630 O O . ALA A 1 84 ? -13.182 -10.266 3.517 1.00 91.50 84 ALA A O 1
ATOM 631 N N . THR A 1 85 ? -11.231 -9.350 4.119 1.00 90.94 85 THR A N 1
ATOM 632 C CA . THR A 1 85 ? -11.027 -10.185 5.316 1.00 90.94 85 THR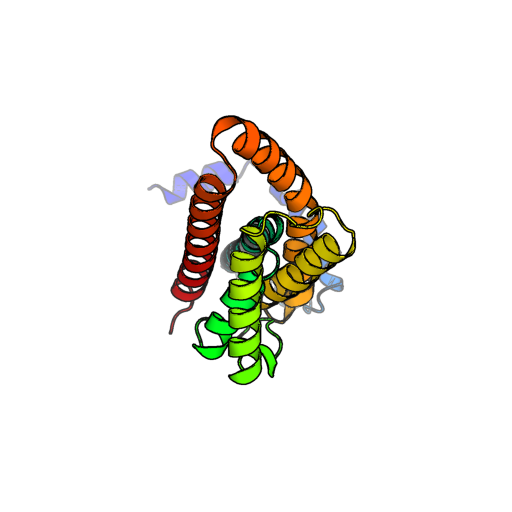 A CA 1
ATOM 633 C C . THR A 1 85 ? -11.414 -9.494 6.622 1.00 90.94 85 THR A C 1
ATOM 635 O O . THR A 1 85 ? -11.099 -10.017 7.689 1.00 90.94 85 THR A O 1
ATOM 638 N N . ASN A 1 86 ? -12.084 -8.334 6.556 1.00 88.50 86 ASN A N 1
ATOM 639 C CA . ASN A 1 86 ? -12.474 -7.528 7.720 1.00 88.50 86 ASN A CA 1
ATOM 640 C C . ASN A 1 86 ? -11.302 -7.235 8.680 1.00 88.50 86 ASN A C 1
ATOM 642 O O . ASN A 1 86 ? -11.454 -7.247 9.897 1.00 88.50 86 ASN A O 1
ATOM 646 N N . ARG A 1 87 ? -10.106 -6.995 8.126 1.00 89.69 87 ARG A N 1
ATOM 647 C CA . ARG A 1 87 ? -8.899 -6.596 8.878 1.00 89.69 87 ARG A CA 1
ATOM 648 C C . ARG A 1 87 ? -8.676 -5.083 8.894 1.00 89.69 87 ARG A C 1
ATOM 650 O O . ARG A 1 87 ? -7.734 -4.614 9.530 1.00 89.69 87 ARG A O 1
ATOM 657 N N . LEU A 1 88 ? -9.488 -4.333 8.151 1.00 88.69 88 LEU A N 1
ATOM 658 C CA . LEU A 1 88 ? -9.537 -2.876 8.233 1.00 88.69 88 LEU A CA 1
ATOM 659 C C . LEU A 1 88 ? -10.449 -2.441 9.374 1.00 88.69 88 LEU A C 1
ATOM 661 O O . LEU A 1 88 ? -11.369 -3.166 9.745 1.00 88.69 88 LEU A O 1
ATOM 665 N N . ARG A 1 89 ? -10.219 -1.222 9.866 1.00 86.00 89 ARG A N 1
ATOM 666 C CA . ARG A 1 89 ? -11.001 -0.674 10.971 1.00 86.00 89 ARG A CA 1
ATOM 667 C C . ARG A 1 89 ? -12.481 -0.540 10.675 1.00 86.00 89 ARG A C 1
ATOM 669 O O . ARG A 1 89 ?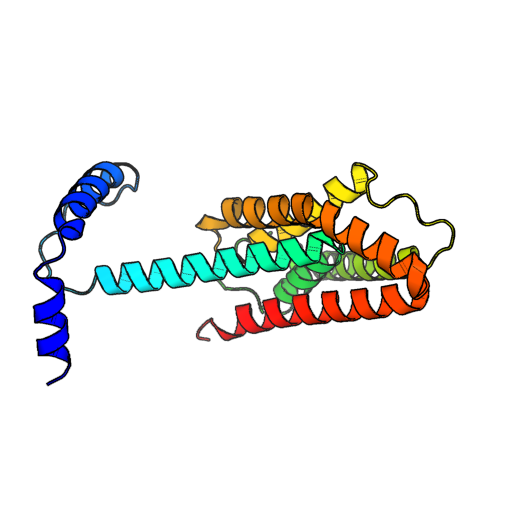 -12.851 -0.262 9.541 1.00 86.00 89 ARG A O 1
ATOM 676 N N . SER A 1 90 ? -13.327 -0.622 11.693 1.00 85.00 90 SER A N 1
ATOM 677 C CA . SER A 1 90 ? -14.770 -0.370 11.538 1.00 85.00 90 SER A CA 1
ATOM 678 C C . SER A 1 90 ? -15.071 1.026 10.958 1.00 85.00 90 SER A C 1
ATOM 680 O O . SER A 1 90 ? -15.957 1.189 10.118 1.00 85.00 90 SER A O 1
ATOM 682 N N . ASP A 1 91 ? -14.275 2.026 11.343 1.00 88.38 91 ASP A N 1
ATOM 683 C CA . ASP A 1 91 ? -14.372 3.424 10.913 1.00 88.38 91 ASP A CA 1
ATOM 684 C C . ASP A 1 91 ? -13.428 3.790 9.751 1.00 88.38 91 ASP A C 1
ATOM 686 O O . ASP A 1 91 ? -13.111 4.971 9.567 1.00 88.38 91 ASP A O 1
ATOM 690 N N . ASN A 1 92 ? -12.962 2.808 8.971 1.00 90.56 92 ASN A N 1
ATOM 691 C CA . ASN A 1 92 ? -11.995 3.027 7.894 1.00 90.56 92 ASN A CA 1
ATOM 692 C C . ASN A 1 92 ? -12.533 3.914 6.747 1.00 90.56 92 ASN A C 1
ATOM 694 O O . ASN A 1 92 ? -13.738 4.078 6.540 1.00 90.56 92 ASN 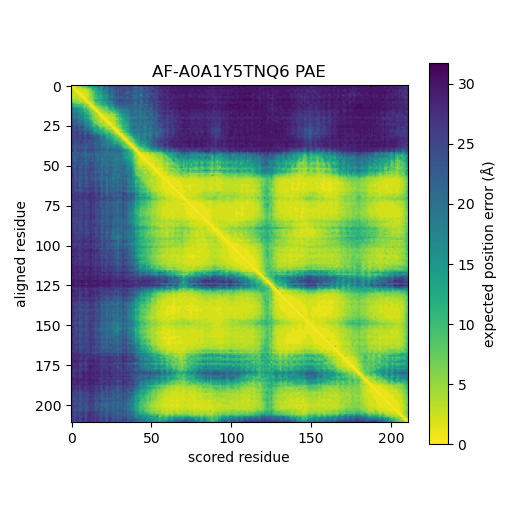A O 1
ATOM 698 N N . GLY A 1 93 ? -11.613 4.515 5.992 1.00 89.81 93 GLY A N 1
ATOM 699 C CA . GLY A 1 93 ? -11.909 5.345 4.824 1.00 89.81 93 GLY A CA 1
ATOM 700 C C . GLY A 1 93 ? -11.945 4.601 3.487 1.00 89.81 93 GLY A C 1
ATOM 701 O O . GLY A 1 93 ? -11.947 5.267 2.448 1.00 89.81 93 GLY A O 1
ATOM 702 N N . ALA A 1 94 ? -11.950 3.265 3.485 1.00 91.06 94 ALA A N 1
ATOM 703 C CA . ALA A 1 94 ? -11.900 2.468 2.267 1.00 91.06 94 ALA A CA 1
ATOM 704 C C . ALA A 1 94 ? -13.191 2.617 1.442 1.00 91.06 94 ALA A C 1
ATOM 706 O O . ALA A 1 94 ? -14.293 2.716 1.996 1.00 91.06 94 ALA A O 1
ATOM 707 N N . PRO A 1 95 ? -13.096 2.612 0.102 1.00 89.88 95 PRO A N 1
ATOM 708 C CA . PRO A 1 95 ? -14.273 2.536 -0.751 1.00 89.88 95 PRO A CA 1
ATOM 709 C C . PRO A 1 95 ? -15.037 1.224 -0.531 1.00 89.88 95 PRO A C 1
ATOM 711 O O . PRO A 1 95 ? -14.433 0.158 -0.442 1.00 89.88 95 PRO A O 1
ATOM 714 N N . HIS A 1 96 ? -16.370 1.281 -0.515 1.00 87.06 96 HIS A N 1
ATOM 715 C CA . HIS A 1 96 ? -17.208 0.115 -0.203 1.00 87.06 96 HIS A CA 1
ATOM 716 C C . HIS A 1 96 ? -17.035 -1.056 -1.187 1.00 87.06 96 HIS A C 1
ATOM 718 O O . HIS A 1 96 ? -17.118 -2.211 -0.797 1.00 87.06 96 HIS A O 1
ATOM 724 N N . PHE A 1 97 ? -16.736 -0.771 -2.456 1.00 88.88 97 PHE A N 1
ATOM 725 C CA . PHE A 1 97 ? -16.515 -1.797 -3.478 1.00 88.88 97 PHE A CA 1
ATOM 726 C C . PHE A 1 97 ? -15.179 -2.542 -3.326 1.00 88.88 97 PHE A C 1
ATOM 728 O O . PHE A 1 97 ? -14.979 -3.566 -3.972 1.00 88.88 97 PHE A O 1
ATOM 735 N N . LEU A 1 98 ? -14.248 -2.047 -2.503 1.00 89.50 98 LEU A N 1
ATOM 736 C CA . LEU A 1 98 ? -12.904 -2.615 -2.387 1.00 89.50 98 LEU A CA 1
ATOM 737 C C . LEU A 1 98 ? -12.905 -4.010 -1.731 1.00 89.50 98 LEU A C 1
ATOM 739 O O . LEU A 1 98 ? -12.026 -4.822 -2.016 1.00 89.50 98 LEU A O 1
ATOM 743 N N . SER A 1 99 ? -13.906 -4.295 -0.891 1.00 90.31 99 SER A N 1
ATOM 744 C CA . SER A 1 99 ? -14.139 -5.612 -0.283 1.00 90.31 99 SER A CA 1
ATOM 745 C C . SER A 1 99 ? -14.885 -6.586 -1.199 1.00 90.31 99 SER A C 1
ATOM 747 O O . SER A 1 99 ? -15.052 -7.751 -0.838 1.00 90.31 99 SER A O 1
ATOM 749 N N . HIS A 1 100 ? -15.349 -6.143 -2.374 1.00 93.50 100 HIS A N 1
ATOM 750 C CA . HIS A 1 100 ? -16.066 -7.012 -3.299 1.00 93.50 100 HIS A CA 1
ATOM 751 C C . HIS A 1 100 ? -15.111 -8.086 -3.855 1.00 93.50 100 HIS A C 1
ATOM 753 O O . HIS A 1 100 ? -14.074 -7.720 -4.416 1.00 93.50 100 HIS A O 1
ATOM 759 N N . PRO A 1 101 ? -15.456 -9.390 -3.804 1.00 90.38 101 PRO A N 1
ATOM 760 C CA . PRO A 1 101 ? -14.540 -10.477 -4.162 1.00 90.38 101 PRO A CA 1
ATOM 761 C C . PRO A 1 101 ? -13.898 -10.328 -5.545 1.00 90.38 101 PRO A C 1
ATOM 763 O O . PRO A 1 101 ? -12.701 -10.553 -5.695 1.00 90.38 101 PRO A O 1
ATOM 766 N N . LEU A 1 102 ? -14.669 -9.879 -6.544 1.00 91.88 102 LEU A N 1
ATOM 767 C CA . LEU A 1 102 ? -14.154 -9.629 -7.897 1.00 91.88 102 LEU A CA 1
ATOM 768 C C . LEU A 1 102 ? -13.124 -8.491 -7.947 1.00 91.88 102 LEU A C 1
ATOM 770 O O . LEU A 1 102 ? -12.128 -8.600 -8.654 1.00 91.88 102 LEU A O 1
ATOM 774 N N . ILE A 1 103 ? -13.340 -7.414 -7.186 1.00 91.06 103 ILE A N 1
ATOM 775 C CA . ILE A 1 103 ? -12.417 -6.274 -7.138 1.00 91.06 103 ILE A CA 1
ATOM 776 C C . ILE A 1 103 ? -11.142 -6.674 -6.406 1.00 91.06 103 ILE A C 1
ATOM 778 O O . ILE A 1 103 ? -10.046 -6.388 -6.881 1.00 91.06 103 ILE A O 1
ATOM 782 N N . THR A 1 104 ? -11.270 -7.382 -5.283 1.00 91.56 104 THR A N 1
ATOM 783 C CA . THR A 1 104 ? -10.120 -7.903 -4.543 1.00 91.56 104 THR A CA 1
ATOM 784 C C . THR A 1 104 ? -9.307 -8.880 -5.393 1.00 91.56 104 THR A C 1
ATOM 786 O O . THR A 1 104 ? -8.089 -8.732 -5.485 1.00 91.56 104 THR A O 1
ATOM 789 N N . ALA A 1 105 ? -9.963 -9.832 -6.063 1.00 91.62 105 ALA A N 1
ATOM 790 C CA . ALA A 1 105 ? -9.301 -10.777 -6.960 1.00 91.62 105 ALA A CA 1
ATOM 791 C C . ALA A 1 105 ? -8.608 -10.059 -8.126 1.00 91.62 105 ALA A C 1
ATOM 793 O O . ALA A 1 105 ? -7.453 -10.355 -8.421 1.00 91.62 105 ALA A O 1
ATOM 794 N N . GLY A 1 106 ? -9.269 -9.069 -8.733 1.00 92.31 106 GLY A N 1
ATOM 795 C CA . GLY A 1 106 ? -8.684 -8.233 -9.780 1.00 92.31 106 GLY A CA 1
ATOM 796 C C . GLY A 1 106 ? -7.454 -7.460 -9.300 1.00 92.31 106 GLY A C 1
ATOM 797 O O . GLY A 1 106 ? -6.422 -7.485 -9.962 1.00 92.31 106 GLY A O 1
ATOM 798 N N . ALA A 1 107 ? -7.516 -6.829 -8.123 1.00 91.50 107 ALA A N 1
ATOM 799 C CA . ALA A 1 107 ? -6.388 -6.096 -7.545 1.00 91.50 107 ALA A CA 1
ATOM 800 C C . ALA A 1 107 ? -5.181 -7.011 -7.275 1.00 91.50 107 ALA A C 1
ATOM 802 O O . ALA A 1 107 ? -4.047 -6.651 -7.590 1.00 91.50 107 ALA A O 1
ATOM 803 N N . VAL A 1 108 ? -5.421 -8.214 -6.742 1.00 91.31 108 VAL A N 1
ATOM 804 C CA . VAL A 1 108 ? -4.373 -9.226 -6.535 1.00 91.31 108 VAL A CA 1
ATOM 805 C C . VAL A 1 108 ? -3.804 -9.704 -7.872 1.00 91.31 108 VAL A C 1
ATOM 807 O O . VAL A 1 108 ? -2.585 -9.771 -8.020 1.00 91.31 108 VAL A O 1
ATOM 810 N N . ALA A 1 109 ? -4.654 -9.978 -8.864 1.00 90.50 109 ALA A N 1
ATOM 811 C CA . ALA A 1 109 ? -4.218 -10.386 -10.196 1.00 90.50 109 ALA A CA 1
ATOM 812 C C . ALA A 1 109 ? -3.344 -9.311 -10.862 1.00 90.50 109 ALA A C 1
ATOM 814 O O . ALA A 1 109 ? -2.287 -9.638 -11.398 1.00 90.50 109 ALA A O 1
ATOM 815 N N . PHE A 1 110 ? -3.717 -8.031 -10.765 1.00 88.31 110 PHE A N 1
ATOM 816 C CA . PHE A 1 110 ? -2.896 -6.924 -11.261 1.00 88.31 110 PHE A CA 1
ATOM 817 C C . PHE A 1 110 ? -1.560 -6.797 -10.521 1.00 88.31 110 PHE A C 1
ATOM 819 O O . PHE A 1 110 ? -0.544 -6.526 -11.159 1.00 88.31 110 PHE A O 1
ATOM 826 N N . ALA A 1 111 ? -1.519 -7.037 -9.207 1.00 86.81 111 ALA A N 1
ATOM 827 C CA . ALA A 1 111 ? -0.264 -7.055 -8.454 1.00 86.81 111 ALA A CA 1
ATOM 828 C C . ALA A 1 111 ? 0.666 -8.197 -8.892 1.00 86.81 111 ALA A C 1
ATOM 830 O O . ALA A 1 111 ? 1.862 -7.980 -9.094 1.00 86.81 111 ALA A O 1
ATOM 831 N N . ILE A 1 112 ? 0.118 -9.393 -9.121 1.00 85.69 112 ILE A N 1
ATOM 832 C CA . ILE A 1 112 ? 0.876 -10.531 -9.657 1.00 85.69 112 ILE A CA 1
ATOM 833 C C . ILE A 1 112 ? 1.361 -10.229 -11.081 1.00 85.69 112 ILE A C 1
ATOM 835 O O . ILE A 1 112 ? 2.523 -10.481 -11.401 1.00 85.69 112 ILE A O 1
ATOM 839 N N . ALA A 1 113 ? 0.508 -9.643 -11.925 1.00 84.19 113 ALA A N 1
ATOM 840 C CA . ALA A 1 113 ? 0.868 -9.252 -13.285 1.00 84.19 113 ALA A CA 1
ATOM 841 C C . ALA A 1 113 ? 2.001 -8.211 -13.301 1.00 84.19 113 ALA A C 1
ATOM 843 O O . ALA A 1 113 ? 2.939 -8.345 -14.082 1.00 84.19 113 ALA A O 1
ATOM 844 N N . GLU A 1 114 ? 1.978 -7.226 -12.396 1.00 83.81 114 GLU A N 1
ATOM 845 C CA . GLU A 1 114 ? 3.066 -6.255 -12.224 1.00 83.81 114 GLU A CA 1
ATOM 846 C C . GLU A 1 114 ? 4.386 -6.952 -11.831 1.00 83.81 114 GLU A C 1
ATOM 848 O O . GLU A 1 114 ? 5.458 -6.604 -12.333 1.00 83.81 114 GLU A O 1
ATOM 853 N N . MET A 1 115 ? 4.339 -7.962 -10.954 1.00 78.81 115 MET A N 1
ATOM 854 C CA . MET A 1 115 ? 5.505 -8.768 -10.543 1.00 78.81 115 MET A CA 1
ATOM 855 C C . MET A 1 115 ? 6.057 -9.668 -11.647 1.00 78.81 115 MET A C 1
ATOM 857 O O . MET A 1 115 ? 7.274 -9.866 -11.727 1.00 78.81 115 MET A O 1
ATOM 861 N N . ALA A 1 116 ? 5.181 -10.207 -12.490 1.00 76.75 116 ALA A N 1
ATOM 862 C CA . ALA A 1 116 ? 5.557 -11.031 -13.630 1.00 76.75 116 ALA A CA 1
ATOM 863 C C . ALA A 1 116 ? 6.143 -10.187 -14.772 1.00 76.75 116 ALA A C 1
ATOM 865 O O . ALA A 1 116 ? 7.201 -10.525 -15.303 1.00 76.75 116 ALA A O 1
ATOM 866 N N . GLY A 1 117 ? 5.504 -9.059 -15.105 1.00 67.75 117 GLY A N 1
ATOM 867 C CA . GLY A 1 117 ? 5.948 -8.153 -16.170 1.00 67.75 117 GLY A CA 1
ATOM 868 C C . GLY A 1 117 ? 7.335 -7.565 -15.911 1.00 67.75 117 GLY A C 1
ATOM 869 O O . GLY A 1 117 ? 8.120 -7.377 -16.833 1.00 67.75 117 GLY A O 1
ATOM 870 N N . ASP A 1 118 ? 7.693 -7.375 -14.643 1.00 65.00 118 ASP A N 1
ATOM 871 C CA . ASP A 1 118 ? 8.999 -6.848 -14.251 1.00 65.00 118 ASP A CA 1
ATOM 872 C C . ASP A 1 118 ? 10.205 -7.735 -14.610 1.00 65.00 118 ASP A C 1
ATOM 874 O O . ASP A 1 118 ? 11.355 -7.290 -14.622 1.00 65.00 118 ASP A O 1
ATOM 878 N N . LYS A 1 119 ? 9.942 -9.012 -14.889 1.00 62.81 119 LYS A N 1
ATOM 879 C CA . LYS A 1 119 ? 10.958 -10.007 -15.241 1.00 62.81 119 LYS A CA 1
ATOM 880 C C . LYS A 1 119 ? 11.131 -10.144 -16.759 1.00 62.81 119 LYS A C 1
ATOM 882 O O . LYS A 1 119 ? 11.960 -10.932 -17.210 1.00 62.81 119 LYS A O 1
ATOM 887 N N . GLN A 1 120 ? 10.371 -9.390 -17.558 1.00 58.91 120 GLN A N 1
ATOM 888 C CA . GLN A 1 120 ? 10.493 -9.383 -19.014 1.00 58.91 120 GLN A CA 1
ATOM 889 C C . GLN A 1 120 ? 11.643 -8.464 -19.461 1.00 58.91 120 GLN A C 1
ATOM 891 O O . GLN A 1 120 ? 11.820 -7.363 -18.944 1.00 58.91 120 GLN A O 1
ATOM 896 N N . LYS A 1 121 ? 12.420 -8.909 -20.461 1.00 48.97 121 LYS A N 1
ATOM 897 C CA . LYS A 1 121 ? 13.579 -8.172 -21.017 1.00 48.97 121 LYS A CA 1
ATOM 898 C C . LYS A 1 121 ? 13.198 -6.857 -21.717 1.00 48.97 121 LYS A C 1
ATOM 900 O O . LYS A 1 121 ? 14.068 -6.051 -22.016 1.00 48.97 121 LYS A O 1
ATOM 905 N N . THR A 1 122 ? 11.905 -6.647 -21.953 1.00 49.72 122 THR A N 1
ATOM 906 C CA . THR A 1 122 ? 11.319 -5.496 -22.652 1.00 49.72 122 THR A CA 1
ATOM 907 C C . THR A 1 122 ? 10.473 -4.649 -21.697 1.00 49.72 122 THR A C 1
ATOM 909 O O . THR A 1 122 ? 9.411 -4.157 -22.069 1.00 49.72 122 THR A O 1
ATOM 912 N N . ALA A 1 123 ? 10.879 -4.541 -20.429 1.00 48.50 123 ALA A N 1
ATOM 913 C CA . ALA A 1 123 ? 10.157 -3.735 -19.452 1.00 48.50 123 ALA A CA 1
ATOM 914 C C . ALA A 1 123 ? 10.239 -2.241 -19.844 1.00 48.50 123 ALA A C 1
ATOM 916 O O . ALA A 1 123 ? 11.348 -1.711 -19.936 1.00 48.50 123 ALA A O 1
ATOM 917 N N . PRO A 1 124 ? 9.103 -1.555 -20.080 1.00 52.00 124 PRO A N 1
ATOM 918 C CA . PRO A 1 124 ? 9.090 -0.122 -20.359 1.00 52.00 124 PRO A CA 1
ATOM 919 C C . PRO A 1 124 ? 9.643 0.668 -19.170 1.00 52.00 124 PRO A C 1
ATOM 921 O O . PRO A 1 124 ? 9.517 0.241 -18.017 1.00 52.00 124 PRO A O 1
ATOM 924 N N . ASP A 1 125 ? 10.207 1.844 -19.436 1.00 53.66 125 ASP A N 1
ATOM 925 C CA . ASP A 1 125 ? 10.751 2.714 -18.395 1.00 53.66 125 ASP A CA 1
ATOM 926 C C . ASP A 1 125 ? 9.721 3.002 -17.287 1.00 53.66 125 ASP A C 1
ATOM 928 O O . ASP A 1 125 ? 8.606 3.467 -17.513 1.00 53.66 125 ASP A O 1
ATOM 932 N N . ARG A 1 126 ? 10.087 2.739 -16.030 1.00 53.34 126 ARG A N 1
ATOM 933 C CA . ARG A 1 126 ? 9.169 2.835 -14.876 1.00 53.34 126 ARG A CA 1
ATOM 934 C C . ARG A 1 126 ? 8.812 4.275 -14.471 1.00 53.34 126 ARG A C 1
ATOM 936 O O . ARG A 1 126 ? 7.965 4.446 -13.588 1.00 53.34 126 ARG A O 1
ATOM 943 N N . ILE A 1 127 ? 9.431 5.276 -15.109 1.00 55.38 127 ILE A N 1
ATOM 944 C CA . ILE A 1 127 ? 9.155 6.721 -14.972 1.00 55.38 127 ILE A CA 1
ATOM 945 C C . ILE A 1 127 ? 8.257 7.234 -16.118 1.00 55.38 127 ILE A C 1
ATOM 947 O O . ILE A 1 127 ? 8.077 8.435 -16.301 1.00 55.38 127 ILE A O 1
ATOM 951 N N . VAL A 1 128 ? 7.624 6.350 -16.894 1.00 66.12 128 VAL A N 1
ATOM 952 C CA . VAL A 1 128 ? 6.564 6.806 -17.801 1.00 66.12 128 VAL A CA 1
ATOM 953 C C . VAL A 1 128 ? 5.451 7.437 -16.943 1.00 66.12 128 VAL A C 1
ATOM 955 O O . VAL A 1 128 ? 5.077 6.847 -15.921 1.00 66.12 128 VAL A O 1
ATOM 958 N N . PRO A 1 129 ? 4.900 8.608 -17.324 1.00 72.31 129 PRO A N 1
ATOM 959 C CA . PRO A 1 129 ? 3.881 9.316 -16.546 1.00 72.31 129 PRO A CA 1
ATOM 960 C C . PRO A 1 129 ? 2.739 8.415 -16.066 1.00 72.31 129 PRO A C 1
ATOM 962 O O . PRO A 1 129 ? 2.319 8.511 -14.917 1.00 72.31 129 PRO A O 1
ATOM 965 N N . ILE A 1 130 ? 2.322 7.454 -16.898 1.00 76.62 130 ILE A N 1
ATOM 966 C CA . ILE A 1 130 ? 1.275 6.486 -16.561 1.00 76.62 130 ILE A CA 1
ATOM 967 C C . ILE A 1 130 ? 1.621 5.602 -15.352 1.00 76.62 130 ILE A C 1
ATOM 969 O O . ILE A 1 130 ? 0.758 5.332 -14.520 1.00 76.62 130 ILE A O 1
ATOM 973 N N . GLY A 1 131 ? 2.886 5.196 -15.205 1.00 78.19 131 GLY A N 1
ATOM 974 C CA . GLY A 1 131 ? 3.348 4.381 -14.083 1.00 78.19 131 GLY A CA 1
ATOM 975 C C . GLY A 1 131 ? 3.384 5.168 -12.775 1.00 78.19 131 GLY A C 1
ATOM 976 O O . GLY A 1 131 ? 3.009 4.645 -11.730 1.00 78.19 131 GLY A O 1
ATOM 977 N N . ILE A 1 132 ? 3.784 6.443 -12.816 1.00 82.50 132 ILE A N 1
ATOM 978 C CA . ILE A 1 132 ? 3.737 7.323 -11.637 1.00 82.50 132 ILE A CA 1
ATOM 979 C C . ILE A 1 132 ? 2.285 7.612 -11.250 1.00 82.50 132 ILE A C 1
ATOM 981 O O . ILE A 1 132 ? 1.934 7.487 -10.078 1.00 82.50 132 ILE A O 1
ATOM 985 N N . THR A 1 133 ? 1.422 7.928 -12.218 1.00 85.19 133 THR A N 1
ATOM 986 C CA . THR A 1 133 ? -0.007 8.149 -11.965 1.00 85.19 133 THR A CA 1
ATOM 987 C C . THR A 1 133 ? -0.653 6.924 -11.325 1.00 85.19 133 THR A C 1
ATOM 989 O O . THR A 1 133 ? -1.361 7.070 -10.330 1.00 85.19 133 THR A O 1
ATOM 992 N N . ALA A 1 134 ? -0.360 5.720 -11.828 1.00 86.88 134 ALA A N 1
ATOM 993 C CA . ALA A 1 134 ? -0.850 4.482 -11.232 1.00 86.88 134 ALA A CA 1
ATOM 994 C C . ALA A 1 134 ? -0.438 4.365 -9.755 1.00 86.88 134 ALA A C 1
ATOM 996 O O . ALA A 1 134 ? -1.311 4.175 -8.913 1.00 86.88 134 ALA A O 1
ATOM 997 N N . ARG A 1 135 ? 0.849 4.566 -9.429 1.00 91.62 135 ARG A N 1
ATOM 998 C CA . ARG A 1 135 ? 1.363 4.526 -8.043 1.00 91.62 135 ARG A CA 1
ATOM 999 C C . ARG A 1 135 ? 0.668 5.529 -7.131 1.00 91.62 135 ARG A C 1
ATOM 1001 O O . ARG A 1 135 ? 0.279 5.194 -6.018 1.00 91.62 135 ARG A O 1
ATOM 1008 N N . VAL A 1 136 ? 0.497 6.763 -7.600 1.00 91.69 136 VAL A N 1
ATOM 1009 C CA . VAL A 1 136 ? -0.160 7.815 -6.816 1.00 91.69 136 VAL A CA 1
ATOM 1010 C C . VAL A 1 136 ? -1.610 7.434 -6.522 1.00 91.69 136 VAL A C 1
ATOM 1012 O O . VAL A 1 136 ? -2.038 7.534 -5.375 1.00 91.69 136 VAL A O 1
ATOM 1015 N N . 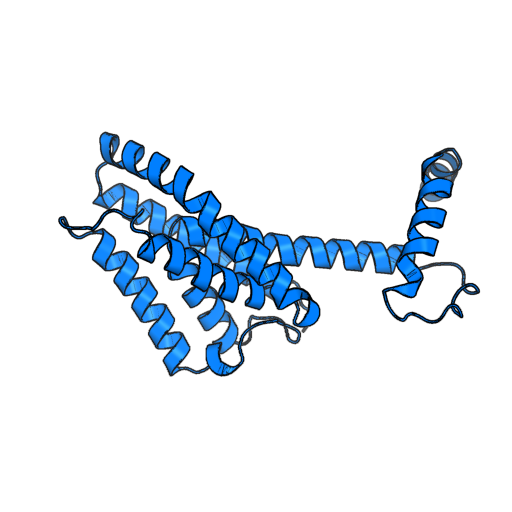ILE A 1 137 ? -2.359 6.962 -7.524 1.00 94.12 137 ILE A N 1
ATOM 1016 C CA . ILE A 1 137 ? -3.776 6.605 -7.366 1.00 94.12 137 ILE A CA 1
ATOM 1017 C C . ILE A 1 137 ? -3.938 5.409 -6.427 1.00 94.12 137 ILE A C 1
ATOM 1019 O O . ILE A 1 137 ? -4.722 5.469 -5.478 1.00 94.12 137 ILE A O 1
ATOM 1023 N N . THR A 1 138 ? -3.202 4.324 -6.657 1.00 93.50 138 THR A N 1
ATOM 1024 C CA . THR A 1 138 ? -3.324 3.110 -5.843 1.00 93.50 138 THR A CA 1
ATOM 1025 C C . THR A 1 138 ? -2.898 3.349 -4.399 1.00 93.50 138 THR A C 1
ATOM 1027 O O . THR A 1 138 ? -3.585 2.901 -3.478 1.00 93.50 138 THR A O 1
ATOM 1030 N N . SER A 1 139 ? -1.829 4.114 -4.169 1.00 94.88 139 SER A N 1
ATOM 1031 C CA . SER A 1 139 ? -1.401 4.497 -2.822 1.00 94.88 139 SER A CA 1
ATOM 1032 C C . SER A 1 139 ? -2.311 5.519 -2.161 1.00 94.88 139 SER A C 1
ATOM 1034 O O . SER A 1 139 ? -2.436 5.494 -0.940 1.00 94.88 139 SER A O 1
ATOM 1036 N N . ALA A 1 140 ? -2.981 6.382 -2.923 1.00 95.50 140 ALA A N 1
ATOM 1037 C CA . ALA A 1 140 ? -4.012 7.255 -2.379 1.00 95.50 140 ALA A CA 1
ATOM 1038 C C . ALA A 1 140 ? -5.216 6.439 -1.883 1.00 95.50 140 ALA A C 1
ATOM 1040 O O . ALA A 1 140 ? -5.697 6.660 -0.773 1.00 95.50 140 ALA A O 1
ATOM 1041 N N . ILE A 1 141 ? -5.660 5.438 -2.649 1.00 95.50 141 ILE A N 1
ATOM 1042 C CA . ILE A 1 141 ? -6.725 4.521 -2.212 1.00 95.50 141 ILE A CA 1
ATOM 1043 C C . ILE A 1 141 ? -6.277 3.737 -0.973 1.00 95.50 141 ILE A C 1
ATOM 1045 O O . ILE A 1 141 ? -7.031 3.626 -0.002 1.00 95.50 141 ILE A O 1
ATOM 1049 N N . ALA A 1 142 ? -5.042 3.232 -0.965 1.00 95.50 142 ALA A N 1
ATOM 1050 C CA . ALA A 1 142 ? -4.507 2.495 0.173 1.00 95.50 142 ALA A CA 1
ATOM 1051 C C . ALA A 1 142 ? -4.373 3.376 1.430 1.00 95.50 142 ALA A C 1
ATOM 1053 O O . ALA A 1 142 ? -4.799 2.975 2.511 1.00 95.50 142 ALA A O 1
ATOM 1054 N N . GLY A 1 143 ? -3.866 4.602 1.290 1.00 93.44 143 GLY A N 1
ATOM 1055 C CA . GLY A 1 143 ? -3.765 5.575 2.379 1.00 93.44 143 GLY A CA 1
ATOM 1056 C C . GLY A 1 143 ? -5.129 6.006 2.922 1.00 93.44 143 GLY A C 1
ATOM 1057 O O . GLY A 1 143 ? -5.319 6.058 4.134 1.00 93.44 143 GLY A O 1
ATOM 1058 N N . ALA A 1 144 ? -6.123 6.225 2.055 1.00 95.00 144 ALA A N 1
ATOM 1059 C CA . ALA A 1 144 ? -7.503 6.462 2.487 1.00 95.00 144 ALA A CA 1
ATOM 1060 C C . ALA A 1 144 ? -8.062 5.288 3.299 1.00 95.00 144 ALA A C 1
ATOM 1062 O O . ALA A 1 144 ? -8.720 5.501 4.315 1.00 95.00 144 ALA A O 1
ATOM 1063 N N . SER A 1 145 ? -7.773 4.060 2.862 1.00 94.25 145 SER A N 1
ATOM 1064 C CA . SER A 1 145 ? -8.269 2.827 3.483 1.00 94.25 145 SER A CA 1
ATOM 1065 C C . SER A 1 145 ? -7.660 2.558 4.862 1.00 94.25 145 SER A C 1
ATOM 1067 O O . SER A 1 145 ? -8.292 1.907 5.687 1.00 94.25 145 SER A O 1
ATOM 1069 N N . LEU A 1 146 ? -6.454 3.070 5.129 1.00 92.50 146 LEU A N 1
ATOM 1070 C CA . LEU A 1 146 ? -5.764 2.950 6.422 1.00 92.50 146 LEU A CA 1
ATOM 1071 C C . LEU A 1 146 ? -6.013 4.141 7.359 1.00 92.50 146 LEU A C 1
ATOM 1073 O O . LEU A 1 146 ? -5.580 4.127 8.514 1.00 92.50 146 LEU A O 1
ATOM 1077 N N . ALA A 1 147 ? -6.697 5.175 6.877 1.00 91.62 147 ALA A N 1
ATOM 1078 C CA . ALA A 1 147 ? -7.140 6.307 7.674 1.00 91.62 147 ALA A CA 1
ATOM 1079 C C . ALA A 1 147 ? -8.601 6.127 8.113 1.00 91.62 147 ALA A C 1
ATOM 1081 O O . ALA A 1 147 ? -9.350 5.321 7.560 1.00 91.62 147 ALA A O 1
ATOM 1082 N N . THR A 1 148 ? -9.031 6.914 9.100 1.00 90.31 148 THR A N 1
ATOM 1083 C CA . THR A 1 148 ? -10.458 6.978 9.454 1.00 90.31 148 THR A CA 1
ATOM 1084 C C . THR A 1 148 ? -11.260 7.635 8.339 1.00 90.31 148 THR A C 1
ATOM 1086 O O . THR A 1 148 ? -10.747 8.462 7.582 1.00 90.31 148 THR A O 1
ATOM 1089 N N . ARG A 1 149 ? -12.563 7.363 8.283 1.00 88.56 149 ARG A N 1
ATOM 1090 C CA . ARG A 1 149 ? -13.479 7.934 7.290 1.00 88.56 149 ARG A CA 1
ATOM 1091 C C . ARG A 1 149 ? -13.448 9.463 7.245 1.00 88.56 149 ARG A C 1
ATOM 1093 O O . ARG A 1 149 ? -13.536 10.040 6.163 1.00 88.56 149 ARG A O 1
ATOM 1100 N N . ARG A 1 150 ? -13.256 10.120 8.396 1.00 87.75 150 ARG A N 1
ATOM 1101 C CA . ARG A 1 150 ? -13.105 11.584 8.499 1.00 87.75 150 ARG A CA 1
ATOM 1102 C C . ARG A 1 150 ? -11.780 12.086 7.916 1.00 87.75 150 ARG A C 1
ATOM 1104 O O . ARG A 1 150 ? -11.721 13.193 7.398 1.00 87.75 150 ARG A O 1
ATOM 1111 N N . GLN A 1 151 ? -10.731 11.273 7.986 1.00 88.81 151 GLN A N 1
ATOM 1112 C CA . GLN A 1 151 ? -9.374 11.604 7.541 1.00 88.81 151 GLN A CA 1
ATOM 1113 C C . GLN A 1 151 ? -9.016 11.015 6.179 1.00 88.81 151 GLN A C 1
ATOM 1115 O O . GLN A 1 151 ? -7.896 11.214 5.719 1.00 88.81 151 GLN A O 1
ATOM 1120 N N 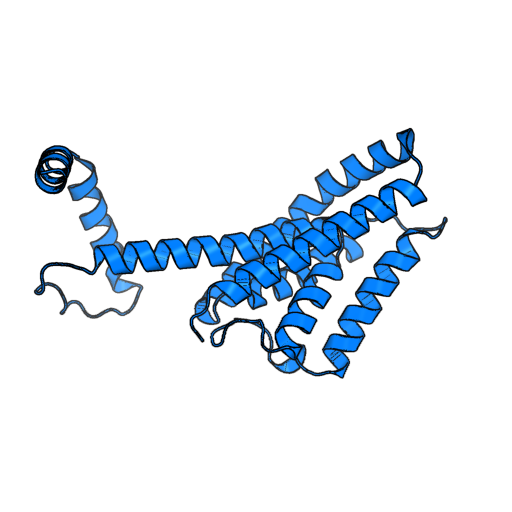. ARG A 1 152 ? -9.935 10.301 5.521 1.00 92.38 152 ARG A N 1
ATOM 1121 C CA . ARG A 1 152 ? -9.664 9.549 4.287 1.00 92.38 152 ARG A CA 1
ATOM 1122 C C . ARG A 1 152 ? -8.954 10.373 3.212 1.00 92.38 152 ARG A C 1
ATOM 1124 O O . ARG A 1 152 ? -8.061 9.866 2.551 1.00 92.38 152 ARG A O 1
ATOM 1131 N N . TRP A 1 153 ? -9.307 11.652 3.076 1.00 93.06 153 TRP A N 1
ATOM 1132 C CA . TRP A 1 153 ? -8.698 12.554 2.097 1.00 93.06 153 TRP A CA 1
ATOM 1133 C C . TRP A 1 153 ? -7.267 12.931 2.463 1.00 93.06 153 TRP A C 1
ATOM 1135 O O . TRP A 1 153 ? -6.410 13.006 1.589 1.00 93.06 153 TRP A O 1
ATOM 1145 N N . LEU A 1 154 ? -6.991 13.110 3.755 1.00 91.81 154 LEU A N 1
ATOM 1146 C CA . LEU A 1 154 ? -5.636 13.345 4.233 1.00 91.81 154 LEU A CA 1
ATOM 1147 C C . LEU A 1 154 ? -4.787 12.076 4.108 1.00 91.81 154 LEU A C 1
ATOM 1149 O O . LEU A 1 154 ? -3.671 12.149 3.609 1.00 91.81 154 LEU A O 1
ATOM 1153 N N . GLY A 1 155 ? -5.332 10.913 4.480 1.00 91.56 155 GLY A N 1
ATOM 1154 C CA . GLY A 1 155 ? -4.676 9.619 4.279 1.00 91.56 155 GLY A CA 1
ATOM 1155 C C . GLY A 1 155 ? -4.367 9.353 2.804 1.00 91.56 155 GLY A C 1
ATOM 1156 O O . GLY A 1 155 ? -3.259 8.936 2.477 1.00 91.56 155 GLY A O 1
ATOM 1157 N N . ALA A 1 156 ? -5.302 9.681 1.905 1.00 94.19 156 ALA A N 1
ATOM 1158 C CA . ALA A 1 156 ? -5.095 9.618 0.460 1.00 94.19 156 ALA A CA 1
ATOM 1159 C C . ALA A 1 156 ? -3.983 10.552 -0.015 1.00 94.19 156 ALA A C 1
ATOM 1161 O O . ALA A 1 156 ? -3.099 10.120 -0.751 1.00 94.19 156 ALA A O 1
ATOM 1162 N N . ALA A 1 157 ? -4.008 11.815 0.416 1.00 94.44 157 ALA A N 1
ATOM 1163 C CA . ALA A 1 157 ? -2.993 12.792 0.048 1.00 94.44 157 ALA A CA 1
ATOM 1164 C C . ALA A 1 157 ? -1.605 12.354 0.530 1.00 94.44 157 ALA A C 1
ATOM 1166 O O . ALA A 1 157 ? -0.662 12.347 -0.256 1.00 94.44 157 ALA A O 1
ATOM 1167 N N . VAL A 1 158 ? -1.489 11.916 1.788 1.00 94.06 158 VAL A N 1
ATOM 1168 C CA . VAL A 1 158 ? -0.234 11.414 2.359 1.00 94.06 158 VAL A CA 1
ATOM 1169 C C . VAL A 1 158 ? 0.247 10.178 1.601 1.00 94.06 158 VAL A C 1
ATOM 1171 O O . VAL A 1 158 ? 1.390 10.161 1.149 1.00 94.06 158 VAL A O 1
ATOM 1174 N N . GLY A 1 159 ? -0.604 9.166 1.414 1.00 94.06 159 GLY A N 1
ATOM 1175 C CA . GLY A 1 159 ? -0.239 7.931 0.713 1.00 94.06 159 GLY A CA 1
ATOM 1176 C C . GLY A 1 159 ? 0.171 8.172 -0.741 1.00 94.06 159 GLY A C 1
ATOM 1177 O O . GLY A 1 159 ? 1.239 7.728 -1.162 1.00 94.06 159 GLY A O 1
ATOM 1178 N N . GLY A 1 160 ? -0.634 8.926 -1.492 1.00 92.19 160 GLY A N 1
ATOM 1179 C CA . GLY A 1 160 ? -0.377 9.242 -2.897 1.00 92.19 160 GLY A CA 1
ATOM 1180 C C . GLY A 1 160 ? 0.855 10.127 -3.099 1.00 92.19 160 GLY A C 1
ATOM 1181 O O . GLY A 1 160 ? 1.711 9.800 -3.920 1.00 92.19 160 GLY A O 1
ATOM 1182 N N . ALA A 1 161 ? 0.999 11.209 -2.323 1.00 91.94 161 ALA A N 1
ATOM 1183 C CA . ALA A 1 161 ? 2.166 12.090 -2.416 1.00 91.94 161 ALA A CA 1
ATOM 1184 C C . ALA A 1 161 ? 3.459 11.356 -2.040 1.00 91.94 161 ALA A C 1
ATOM 1186 O O . ALA A 1 161 ? 4.465 11.480 -2.739 1.00 91.94 161 ALA A O 1
ATOM 1187 N N . THR A 1 162 ? 3.420 10.534 -0.985 1.00 92.06 162 THR A N 1
ATOM 1188 C CA . THR A 1 162 ? 4.573 9.717 -0.588 1.00 92.06 162 THR A CA 1
ATOM 1189 C C . THR A 1 162 ? 4.969 8.752 -1.700 1.00 92.06 162 THR A C 1
ATOM 1191 O O . THR A 1 162 ? 6.153 8.651 -2.002 1.00 92.06 162 THR A O 1
ATOM 1194 N N . ALA A 1 163 ? 4.008 8.092 -2.356 1.00 90.44 163 ALA A N 1
ATOM 1195 C CA . ALA A 1 163 ? 4.296 7.182 -3.464 1.00 90.44 163 ALA A CA 1
ATOM 1196 C C . ALA A 1 163 ? 4.921 7.897 -4.665 1.00 90.44 163 ALA A C 1
ATOM 1198 O O . ALA A 1 163 ? 5.932 7.433 -5.198 1.00 90.44 163 ALA A O 1
ATOM 1199 N N . GLY A 1 164 ? 4.378 9.053 -5.057 1.00 86.94 164 GLY A N 1
ATOM 1200 C CA . GLY A 1 164 ? 4.943 9.866 -6.134 1.00 86.94 164 GLY A CA 1
ATOM 1201 C C . GLY A 1 164 ? 6.392 10.263 -5.851 1.00 86.94 164 GLY A C 1
ATOM 1202 O O . GLY A 1 164 ? 7.269 10.041 -6.682 1.00 86.94 164 GLY A O 1
ATOM 1203 N N . ILE A 1 165 ? 6.669 10.765 -4.643 1.00 86.75 165 ILE A N 1
ATOM 1204 C CA . ILE A 1 165 ? 8.018 11.179 -4.234 1.00 86.75 165 ILE A CA 1
ATOM 1205 C C . ILE A 1 165 ? 8.962 9.973 -4.134 1.00 86.75 165 ILE A C 1
ATOM 1207 O O . ILE A 1 165 ? 10.075 10.026 -4.655 1.00 86.75 165 ILE A O 1
ATOM 1211 N N . ALA A 1 166 ? 8.529 8.877 -3.506 1.00 85.56 166 ALA A N 1
ATOM 1212 C CA . ALA A 1 166 ? 9.343 7.683 -3.269 1.00 85.56 166 ALA A CA 1
ATOM 1213 C C . ALA A 1 166 ? 9.652 6.876 -4.544 1.00 85.56 166 ALA A C 1
ATOM 1215 O O . ALA A 1 166 ? 10.605 6.092 -4.552 1.00 85.56 166 ALA A O 1
ATOM 1216 N N . SER A 1 167 ? 8.906 7.104 -5.630 1.00 81.12 167 SER A N 1
ATOM 1217 C CA . SER A 1 167 ? 9.145 6.472 -6.936 1.00 81.12 167 SER A CA 1
ATOM 1218 C C . SER A 1 167 ? 10.517 6.830 -7.524 1.00 81.12 167 SER A C 1
ATOM 1220 O O . SER A 1 167 ? 11.185 5.985 -8.117 1.00 81.12 167 SER A O 1
ATOM 1222 N N . TYR A 1 168 ? 10.977 8.069 -7.331 1.00 75.62 168 TYR A N 1
ATOM 1223 C CA . TYR A 1 168 ? 12.251 8.554 -7.875 1.00 75.62 168 TYR A CA 1
ATOM 1224 C C . TYR A 1 168 ? 13.497 7.952 -7.199 1.00 75.62 168 TYR A C 1
ATOM 1226 O O . TYR A 1 168 ? 14.376 7.464 -7.917 1.00 75.62 168 TYR A O 1
ATOM 1234 N N . PRO A 1 169 ? 13.643 7.971 -5.855 1.00 75.12 169 PRO A N 1
ATOM 1235 C CA . PRO A 1 169 ? 14.781 7.334 -5.201 1.00 75.12 169 PRO A CA 1
ATOM 1236 C C . PRO A 1 169 ? 14.767 5.812 -5.382 1.00 75.12 169 PRO A C 1
ATOM 1238 O O . PRO A 1 169 ? 15.830 5.257 -5.639 1.00 75.12 169 PRO A O 1
ATOM 1241 N N . GLY A 1 170 ? 13.592 5.166 -5.345 1.00 68.94 170 GLY A N 1
ATOM 1242 C CA . GLY A 1 170 ? 13.455 3.719 -5.565 1.00 68.94 170 GLY A CA 1
ATOM 1243 C C . GLY A 1 170 ? 13.944 3.271 -6.942 1.00 68.94 170 GLY A C 1
ATOM 1244 O O . GLY A 1 170 ? 14.716 2.319 -7.074 1.00 68.94 170 GLY A O 1
ATOM 1245 N N . TRP A 1 171 ? 13.588 4.028 -7.983 1.00 67.12 171 TRP A N 1
ATOM 1246 C CA . TRP A 1 171 ? 14.106 3.782 -9.326 1.00 67.12 171 TRP A CA 1
ATOM 1247 C C . TRP A 1 171 ? 15.635 3.925 -9.395 1.00 67.12 171 TRP A C 1
ATOM 1249 O O . TRP A 1 171 ? 16.306 3.044 -9.929 1.00 67.12 171 TRP A O 1
ATOM 1259 N N . ARG A 1 172 ? 16.218 4.971 -8.787 1.00 70.56 172 ARG A N 1
ATOM 1260 C CA . ARG A 1 172 ? 17.684 5.164 -8.778 1.00 70.56 172 ARG A CA 1
ATOM 1261 C C . ARG A 1 172 ? 18.430 4.047 -8.052 1.00 70.56 172 ARG A C 1
ATOM 1263 O O . ARG A 1 172 ? 19.477 3.612 -8.527 1.00 70.56 172 ARG A O 1
ATOM 1270 N N . THR A 1 173 ? 17.928 3.594 -6.903 1.00 65.00 173 THR A N 1
ATOM 1271 C CA . THR A 1 173 ? 18.546 2.483 -6.162 1.00 65.00 173 THR A CA 1
ATOM 1272 C C . THR A 1 173 ? 18.492 1.193 -6.959 1.00 65.00 173 THR A C 1
ATOM 1274 O O . THR A 1 173 ? 19.451 0.428 -6.951 1.00 65.00 173 THR A O 1
ATOM 1277 N N . ARG A 1 174 ? 17.399 0.980 -7.693 1.00 66.31 174 ARG A N 1
ATOM 1278 C CA . ARG A 1 174 ? 17.207 -0.207 -8.512 1.00 66.31 174 ARG A CA 1
ATOM 1279 C C . ARG A 1 174 ? 18.116 -0.238 -9.735 1.00 66.31 174 ARG A C 1
ATOM 1281 O O . ARG A 1 174 ? 18.728 -1.269 -9.975 1.00 66.31 174 ARG A O 1
ATOM 1288 N N . VAL A 1 175 ? 18.243 0.870 -10.469 1.00 66.38 175 VAL A N 1
ATOM 1289 C CA . VAL A 1 175 ? 19.175 0.965 -11.610 1.00 66.38 175 VAL A CA 1
ATOM 1290 C C . VAL A 1 175 ? 20.593 0.619 -11.155 1.00 66.38 175 VAL A C 1
ATOM 1292 O O . VAL A 1 175 ? 21.219 -0.264 -11.732 1.00 66.38 175 VAL A O 1
ATOM 1295 N N . ARG A 1 176 ? 21.039 1.195 -10.031 1.00 64.56 176 ARG A N 1
ATOM 1296 C CA . ARG A 1 176 ? 22.333 0.851 -9.422 1.00 64.56 176 ARG A CA 1
ATOM 1297 C C . ARG A 1 176 ? 22.414 -0.620 -9.018 1.00 64.56 176 ARG A C 1
ATOM 1299 O O . ARG A 1 176 ? 23.399 -1.279 -9.302 1.00 64.56 176 ARG A O 1
ATOM 1306 N N . ALA A 1 177 ? 21.389 -1.171 -8.372 1.00 58.94 177 ALA A N 1
ATOM 1307 C CA . ALA A 1 177 ? 21.394 -2.577 -7.964 1.00 58.94 177 ALA A CA 1
ATOM 1308 C C . ALA A 1 177 ? 21.446 -3.544 -9.164 1.00 58.94 177 ALA A C 1
ATOM 1310 O O . ALA A 1 177 ? 22.103 -4.582 -9.086 1.00 58.94 177 ALA A O 1
ATOM 1311 N N . MET A 1 178 ? 20.795 -3.198 -10.279 1.00 62.31 178 MET A N 1
ATOM 1312 C CA . MET A 1 178 ? 20.818 -3.985 -11.515 1.00 62.31 178 MET A CA 1
ATOM 1313 C C . MET A 1 178 ? 22.208 -4.018 -12.159 1.00 62.31 178 MET A C 1
ATOM 1315 O O . MET A 1 178 ? 22.575 -5.060 -12.701 1.00 62.31 178 MET A O 1
ATOM 1319 N N . GLU A 1 179 ? 22.985 -2.936 -12.049 1.00 64.12 179 GLU A N 1
ATOM 1320 C CA . GLU A 1 179 ? 24.374 -2.868 -12.532 1.00 64.12 179 GLU A CA 1
ATOM 1321 C C . GLU A 1 179 ? 25.300 -3.851 -11.795 1.00 64.12 179 GLU A C 1
ATOM 1323 O O . GLU A 1 179 ? 26.218 -4.393 -12.406 1.00 64.12 179 GLU A O 1
ATOM 1328 N N . TYR A 1 180 ? 25.045 -4.130 -10.509 1.00 60.06 180 TYR A N 1
ATOM 1329 C CA . TYR A 1 180 ? 25.913 -4.988 -9.687 1.00 60.06 180 TYR A CA 1
ATOM 1330 C C . TYR A 1 180 ? 25.429 -6.435 -9.529 1.00 60.06 180 TYR A C 1
ATOM 1332 O O . TYR A 1 180 ? 26.252 -7.341 -9.426 1.00 60.06 180 TYR A O 1
ATOM 1340 N N . ALA A 1 181 ? 24.116 -6.673 -9.459 1.00 60.81 181 ALA A N 1
ATOM 1341 C CA . ALA A 1 181 ? 23.561 -7.955 -9.005 1.00 60.81 181 ALA A CA 1
ATOM 1342 C C . ALA A 1 181 ? 22.562 -8.606 -9.981 1.00 60.81 181 ALA A C 1
ATOM 1344 O O . ALA A 1 181 ? 22.009 -9.666 -9.672 1.00 60.81 181 ALA A O 1
ATOM 1345 N N . GLY A 1 182 ? 22.338 -8.004 -11.155 1.00 60.69 182 GLY A N 1
ATOM 1346 C CA . GLY A 1 182 ? 21.437 -8.518 -12.188 1.00 60.69 182 GLY A CA 1
ATOM 1347 C C . GLY A 1 182 ? 19.945 -8.305 -11.888 1.00 60.69 182 GLY A C 1
ATOM 1348 O O . GLY A 1 182 ? 19.519 -8.131 -10.746 1.00 60.69 182 GLY A O 1
ATOM 1349 N N . GLN A 1 183 ? 19.123 -8.308 -12.942 1.00 61.94 183 GLN A N 1
ATOM 1350 C CA . GLN A 1 183 ? 17.707 -7.905 -12.893 1.00 61.94 183 GLN A CA 1
ATOM 1351 C C . GLN A 1 183 ? 16.804 -8.867 -12.102 1.00 61.94 183 GLN A C 1
ATOM 1353 O O . GLN A 1 183 ? 15.900 -8.434 -11.390 1.00 61.94 183 GLN A O 1
ATOM 1358 N N . THR A 1 184 ? 17.026 -10.177 -12.220 1.00 63.06 184 THR A N 1
ATOM 1359 C CA . THR A 1 184 ? 16.094 -11.187 -11.690 1.00 63.06 184 THR A CA 1
ATOM 1360 C C . THR A 1 184 ? 16.235 -11.369 -10.177 1.00 63.06 184 THR A C 1
ATOM 1362 O O . THR A 1 184 ? 15.239 -11.387 -9.458 1.00 63.06 184 THR A O 1
ATOM 1365 N N . SER A 1 185 ? 17.469 -11.473 -9.684 1.00 63.25 185 SER A N 1
ATOM 1366 C CA . SER A 1 185 ? 17.829 -11.662 -8.270 1.00 63.25 185 SER A CA 1
ATOM 1367 C C . SER A 1 185 ? 17.429 -10.462 -7.411 1.00 63.25 185 SER A C 1
ATOM 1369 O O . SER A 1 185 ? 16.819 -10.626 -6.354 1.00 63.25 185 SER A O 1
ATOM 1371 N N . THR A 1 186 ? 17.721 -9.249 -7.886 1.00 67.06 186 THR A N 1
ATOM 1372 C CA . THR A 1 186 ? 17.358 -8.003 -7.192 1.00 67.06 186 THR A CA 1
ATOM 1373 C C . THR A 1 186 ? 15.845 -7.783 -7.158 1.00 67.06 186 THR A C 1
ATOM 1375 O O . THR A 1 186 ? 15.315 -7.387 -6.120 1.00 67.06 186 THR A O 1
ATOM 1378 N N . GLY A 1 187 ? 15.134 -8.138 -8.235 1.00 68.12 187 GLY A N 1
ATOM 1379 C CA . GLY A 1 187 ? 13.674 -8.054 -8.299 1.00 68.12 187 GLY A CA 1
ATOM 1380 C C . GLY A 1 187 ? 12.954 -8.960 -7.293 1.00 68.12 187 GLY A C 1
ATOM 1381 O O . GLY A 1 187 ? 11.986 -8.528 -6.676 1.00 68.12 187 GLY A O 1
ATOM 1382 N N . PHE A 1 188 ? 13.434 -10.190 -7.061 1.00 77.12 188 PHE A N 1
ATOM 1383 C CA . PHE A 1 188 ? 12.834 -11.079 -6.052 1.00 77.12 188 PHE A CA 1
ATOM 1384 C C . PHE A 1 188 ? 13.000 -10.556 -4.622 1.00 77.12 188 PHE A C 1
ATOM 1386 O O . PHE A 1 188 ? 12.069 -10.659 -3.823 1.00 77.12 188 PHE A O 1
ATOM 1393 N N . LEU A 1 189 ? 14.166 -9.991 -4.295 1.00 77.69 189 LEU A N 1
ATOM 1394 C CA . LEU A 1 189 ? 14.404 -9.412 -2.972 1.00 77.69 189 LEU A CA 1
ATOM 1395 C C . LEU A 1 189 ? 13.521 -8.177 -2.741 1.00 77.69 189 LEU A C 1
ATOM 1397 O O . LEU A 1 189 ? 12.945 -8.025 -1.664 1.00 77.69 189 LEU A O 1
ATOM 1401 N N . GLU A 1 190 ? 13.380 -7.328 -3.761 1.00 77.00 190 GLU A N 1
ATOM 1402 C CA . GLU A 1 190 ? 12.486 -6.167 -3.736 1.00 77.00 190 GLU A CA 1
ATOM 1403 C C . GLU A 1 190 ? 11.023 -6.599 -3.541 1.00 77.00 190 GLU A C 1
ATOM 1405 O O . GLU A 1 190 ? 10.333 -6.061 -2.674 1.00 77.00 190 GLU A O 1
ATOM 1410 N N . ASP A 1 191 ? 10.571 -7.624 -4.271 1.00 83.38 191 ASP A N 1
ATOM 1411 C CA . ASP A 1 191 ? 9.217 -8.180 -4.151 1.00 83.38 191 ASP A CA 1
ATOM 1412 C C . ASP A 1 191 ? 8.944 -8.723 -2.751 1.00 83.38 191 ASP A C 1
ATOM 1414 O O . ASP A 1 191 ? 7.906 -8.421 -2.155 1.00 83.38 191 ASP A O 1
ATOM 1418 N N . ALA A 1 192 ? 9.892 -9.482 -2.198 1.00 84.19 192 ALA A N 1
ATOM 1419 C CA . ALA A 1 192 ? 9.790 -10.016 -0.848 1.00 84.19 192 ALA A CA 1
ATOM 1420 C C . ALA A 1 192 ? 9.721 -8.892 0.196 1.00 84.19 192 ALA A C 1
ATOM 1422 O O . ALA A 1 192 ? 8.860 -8.930 1.075 1.00 84.19 192 ALA A O 1
ATOM 1423 N N . ALA A 1 193 ? 10.572 -7.867 0.080 1.00 85.31 193 ALA A N 1
ATOM 1424 C CA . ALA A 1 193 ? 10.575 -6.723 0.990 1.00 85.31 193 ALA A CA 1
ATOM 1425 C C . ALA A 1 193 ? 9.263 -5.926 0.915 1.00 85.31 193 ALA A C 1
ATOM 1427 O O . ALA A 1 193 ? 8.694 -5.561 1.945 1.00 85.31 193 ALA A O 1
ATOM 1428 N N . VAL A 1 194 ? 8.747 -5.702 -0.295 1.00 87.69 194 VAL A N 1
ATOM 1429 C CA . VAL A 1 194 ? 7.486 -4.994 -0.533 1.00 87.69 194 VAL A CA 1
ATOM 1430 C C . VAL A 1 194 ? 6.291 -5.765 0.037 1.00 87.69 194 VAL A C 1
ATOM 1432 O O . VAL A 1 194 ? 5.463 -5.180 0.739 1.00 87.69 194 VAL A O 1
ATOM 1435 N N . LEU A 1 195 ? 6.205 -7.075 -0.208 1.00 87.62 195 LEU A N 1
ATOM 1436 C CA . LEU A 1 195 ? 5.132 -7.918 0.327 1.00 87.62 195 LEU A CA 1
ATOM 1437 C C . LEU A 1 195 ? 5.211 -8.045 1.854 1.00 87.62 195 LEU A C 1
ATOM 1439 O O . LEU A 1 195 ? 4.193 -7.912 2.540 1.00 87.62 195 LEU A O 1
ATOM 1443 N N . ALA A 1 196 ? 6.409 -8.256 2.404 1.00 88.50 196 ALA A N 1
ATOM 1444 C CA . ALA A 1 196 ? 6.624 -8.327 3.847 1.00 88.50 196 ALA A CA 1
ATOM 1445 C C . ALA A 1 196 ? 6.277 -6.995 4.532 1.00 88.50 196 ALA A C 1
ATOM 1447 O O . ALA A 1 196 ? 5.580 -6.979 5.545 1.00 88.50 196 ALA A O 1
ATOM 1448 N N . GLY A 1 197 ? 6.691 -5.868 3.948 1.00 88.69 197 GLY A N 1
ATOM 1449 C CA . GLY A 1 197 ? 6.365 -4.535 4.445 1.00 88.69 197 GLY A CA 1
ATOM 1450 C C . GLY A 1 197 ? 4.862 -4.263 4.431 1.00 88.69 197 GLY A C 1
ATOM 1451 O O . GLY A 1 197 ? 4.295 -3.884 5.456 1.00 88.69 197 GLY A O 1
ATOM 1452 N N . ALA A 1 198 ? 4.189 -4.520 3.305 1.00 89.69 198 ALA A N 1
ATOM 1453 C CA . ALA A 1 198 ? 2.745 -4.322 3.185 1.00 89.69 198 ALA A CA 1
ATOM 1454 C C . ALA A 1 198 ? 1.961 -5.176 4.195 1.00 89.69 198 ALA A C 1
ATOM 1456 O O . ALA A 1 198 ? 1.083 -4.667 4.893 1.00 89.69 198 ALA A O 1
ATOM 1457 N N . THR A 1 199 ? 2.304 -6.460 4.326 1.00 90.50 199 THR A N 1
ATOM 1458 C CA . THR A 1 199 ? 1.638 -7.370 5.272 1.00 90.50 199 THR A CA 1
ATOM 1459 C C . THR A 1 199 ? 1.888 -6.982 6.728 1.00 90.50 199 THR A C 1
ATOM 1461 O O . THR A 1 199 ? 0.947 -7.002 7.524 1.00 90.50 199 THR A O 1
ATOM 1464 N N . ALA A 1 200 ? 3.107 -6.561 7.080 1.00 90.75 200 ALA A N 1
ATOM 1465 C CA . ALA A 1 200 ? 3.423 -6.054 8.413 1.00 90.75 200 ALA A CA 1
ATOM 1466 C C . ALA A 1 200 ? 2.619 -4.789 8.749 1.00 90.75 200 ALA A C 1
ATOM 1468 O O . ALA A 1 200 ? 2.059 -4.702 9.841 1.00 90.75 200 ALA A O 1
ATOM 1469 N N . ILE A 1 201 ? 2.493 -3.847 7.805 1.00 91.38 201 ILE A N 1
ATOM 1470 C CA . ILE A 1 201 ? 1.693 -2.625 7.986 1.00 91.38 201 ILE A CA 1
ATOM 1471 C C . ILE A 1 201 ? 0.221 -2.974 8.237 1.00 91.38 201 ILE A C 1
ATOM 1473 O O . ILE A 1 201 ? -0.366 -2.434 9.172 1.00 91.38 201 ILE A O 1
ATOM 1477 N N . ILE A 1 202 ? -0.370 -3.887 7.455 1.00 91.25 202 ILE A N 1
ATOM 1478 C CA . ILE A 1 202 ? -1.764 -4.323 7.651 1.00 91.25 202 ILE A CA 1
ATOM 1479 C C . ILE A 1 202 ? -1.939 -5.030 8.995 1.00 91.25 202 ILE A C 1
ATOM 1481 O O . ILE A 1 202 ? -2.861 -4.705 9.742 1.00 91.25 202 ILE A O 1
ATOM 1485 N N . LYS A 1 203 ? -1.051 -5.970 9.336 1.00 89.56 203 LYS A N 1
ATOM 1486 C CA . LYS A 1 203 ? -1.113 -6.705 10.606 1.00 89.56 203 LYS A CA 1
ATOM 1487 C C . LYS A 1 203 ? -1.085 -5.742 11.787 1.00 89.56 203 LYS A C 1
ATOM 1489 O O . LYS A 1 203 ? -1.944 -5.815 12.659 1.00 89.56 203 LYS A O 1
ATOM 1494 N N . GLU A 1 204 ? -0.138 -4.816 11.770 1.00 87.50 204 GLU A N 1
ATOM 1495 C CA . GLU A 1 204 ? 0.064 -3.840 12.832 1.00 87.50 204 GLU A CA 1
ATOM 1496 C C . GLU A 1 204 ? -1.000 -2.726 12.839 1.00 87.50 204 GLU A C 1
ATOM 1498 O O . GLU A 1 204 ? -1.202 -2.042 13.839 1.00 87.50 204 GLU A O 1
ATOM 1503 N N . HIS A 1 205 ? -1.717 -2.529 11.733 1.00 85.31 205 HIS A N 1
ATOM 1504 C CA . HIS A 1 205 ? -2.927 -1.713 11.700 1.00 85.31 205 HIS A CA 1
ATOM 1505 C C . HIS A 1 205 ? -4.104 -2.443 12.369 1.00 85.31 205 HIS A C 1
ATOM 1507 O O . HIS A 1 205 ? -4.790 -1.858 13.204 1.00 85.31 205 HIS A O 1
ATOM 1513 N N . SER A 1 206 ? -4.290 -3.729 12.055 1.00 83.38 206 SER A N 1
ATOM 1514 C CA . SER A 1 206 ? -5.399 -4.556 12.552 1.00 83.38 206 SER A CA 1
ATOM 1515 C C . SER A 1 206 ? -5.280 -4.959 14.028 1.00 83.38 206 SER A C 1
ATOM 1517 O O . SER A 1 206 ? -6.283 -5.065 14.723 1.00 83.38 206 SER A O 1
ATOM 1519 N N . SER A 1 207 ? -4.061 -5.155 14.544 1.00 77.69 207 SER A N 1
ATOM 1520 C CA . SER A 1 207 ? -3.810 -5.580 15.933 1.00 77.69 207 SER A CA 1
ATOM 1521 C C . SER A 1 207 ? -4.191 -4.532 16.984 1.00 77.69 207 SER A C 1
ATOM 1523 O O . SER A 1 207 ? -4.186 -4.825 18.177 1.00 77.69 207 SER A O 1
ATOM 1525 N N . ARG A 1 208 ? -4.488 -3.303 16.553 1.00 67.75 208 ARG A N 1
ATOM 1526 C CA . ARG A 1 208 ? -4.647 -2.129 17.416 1.00 67.75 208 ARG A CA 1
ATOM 1527 C C . ARG A 1 208 ? -6.096 -1.685 17.600 1.00 67.75 208 ARG A C 1
ATOM 1529 O O . ARG A 1 208 ? -6.326 -0.652 18.227 1.00 67.75 208 ARG A O 1
ATOM 1536 N N . GLU A 1 209 ? -7.059 -2.428 17.061 1.00 64.25 209 GLU A N 1
ATOM 1537 C CA . GLU A 1 209 ? -8.480 -2.209 17.328 1.00 64.25 209 GLU A CA 1
ATOM 1538 C C . GLU A 1 209 ? -8.960 -3.212 18.390 1.00 64.25 209 GLU A C 1
ATOM 1540 O O . GLU A 1 209 ? -8.748 -4.418 18.226 1.00 64.25 209 GLU A O 1
ATOM 1545 N N . PRO A 1 210 ? -9.549 -2.745 19.505 1.00 49.66 210 PRO A N 1
ATOM 1546 C CA . PRO A 1 210 ? -10.207 -3.639 20.445 1.00 49.66 210 PRO A CA 1
ATOM 1547 C C . PRO A 1 210 ? -11.400 -4.289 19.735 1.00 49.66 210 PRO A C 1
ATOM 1549 O O . PRO A 1 210 ? -12.234 -3.586 19.165 1.00 49.66 210 PRO A O 1
ATOM 1552 N N . ARG A 1 211 ? -11.414 -5.624 19.720 1.00 46.50 211 ARG A N 1
ATOM 1553 C CA . ARG A 1 211 ? -12.527 -6.429 19.207 1.00 46.50 211 ARG A CA 1
ATOM 1554 C C . ARG A 1 211 ? -13.739 -6.341 20.120 1.00 46.50 211 ARG A C 1
ATOM 1556 O O . ARG A 1 211 ? -13.522 -6.312 21.352 1.00 46.50 211 ARG A O 1
#

Mean predicted aligned error: 13.25 Å

pLDDT: mean 74.31, std 18.77, range [34.06, 95.5]

Sequence (211 aa):
MRLAAVKKEMKGHPATHGMIKTLRLACPLIGFGAELLVLGEPIWLLAIAFEQVWRRMMLSSFLMGLIGGQRAMTPLAAVAVAAATNRLRSDNGAPHFLSHPLITAGAVAFAIAEMAGDKQKTAPDRIVPIGITARVITSAIAGASLATRRQRWLGAAVGGATAGIASYPGWRTRVRAMEYAGQTSTGFLEDAAVLAGATAIIKEHSSREPR

Radius of gyration: 21.87 Å; Cα contacts (8 Å, |Δi|>4): 263; chains: 1; bounding box: 46×43×68 Å

Secondary structure (DSSP, 8-state):
-HHHHHHHHGGG-THHHHHHHHHHHHGGGTT--S---S--S-HHHHHHHHHHHHHHHHHHHHHHHHHHHH-SHHHHHHHHHHHHTT-S-TTB---GGGGSHHHHHHHHHHHHHHHHHTTSTTPPPTTSHHHHHHHHHHHHHHHHHHSBTTTHHHHHHHHHHHHHHHHHHHHHHHHHHHHHH-HHHHHHHHHHHHHHHHHHHHHHHHTTS--

Organism: NCBI:txid315423

Foldseek 3Di:
DVVVVVVVVVVPDPVVVVVVVVCVVCVVVPPDDPPPPPDDDDVVVVVVVVVVVQVLLLVLLQLLLLLLLQALLLLLLLLLVCLLVVLFDPQAQADPCSNPPVNNVVSVVVRVVSLVLQPDPPRPDCPDVVNLVSSLQSSLNSQRRSHGNVCSNVRSCSRSVSSSVSNVVSSVVLVVCCVPPNRPVVSVVSVVCSNVSSNVSSVVSSVPDDD

Solvent-accessible surface area (backbone atoms only — not comparable to full-atom values): 11020 Å² total; per-residue (Å²): 120,73,69,64,55,57,59,61,66,61,75,74,56,79,67,62,66,59,52,55,55,55,50,62,70,54,41,78,82,70,76,62,73,93,82,76,89,81,76,86,82,59,67,67,58,52,50,49,51,49,50,52,52,51,54,49,28,46,46,50,4,33,55,41,0,45,44,4,17,72,37,36,38,51,29,35,22,52,47,15,51,28,42,56,66,68,44,48,60,96,58,34,28,49,62,81,65,40,38,36,66,68,49,24,51,49,33,42,51,49,29,52,49,56,62,55,50,69,71,44,97,80,58,74,70,76,81,40,67,68,52,42,52,46,8,20,53,26,6,16,53,28,4,7,30,52,12,43,52,91,41,14,67,57,13,16,49,44,0,13,51,34,4,49,61,37,29,56,61,44,51,53,56,46,56,54,44,38,76,76,59,38,67,67,64,51,48,52,54,50,50,50,51,43,53,52,50,51,52,49,51,48,50,64,57,40,74,71,57,90,127